Protein AF-A0A9P4NJD0-F1 (afdb_monomer)

Nearest PDB structures (foldseek):
  6dka-assembly4_F  TM=9.336E-01  e=5.761E-11  Saccharomyces cerevisiae YJM789
  6dk9-assembly4_F  TM=9.331E-01  e=2.384E-10  Saccharomyces cerevisiae YJM789
  6dkd-assembly2_C  TM=9.378E-01  e=3.704E-10  Saccharomyces cerevisiae YJM789

InterPro domains:
  IPR003607 HD/PDEase domain [cd00077] (61-166)
  IPR006674 HD domain [PF01966] (62-166)
  IPR017771 Cyanamide hydratase [TIGR03401] (9-179)

Sequence (189 aa):
MSTTNINPYGWSAVPVSLNQLIKNTSSSNSTPISAASISFPNTTLSIKTFDYVQPRLNPKTLAHSQRVYLYGHTILTQHFPEFVSTGFLETYYLTCLLHDIGTAAENLSTTKMSFDFYGAIVALKILKEFGAEEEQAQAVCEAIIRHQDLGETGSITSLGGIIQLATVFGEPPAFHQFVIAQLTVCQTT

Radius of gyration: 16.07 Å; Cα contacts (8 Å, |Δi|>4): 255; chains: 1; bounding box: 45×36×45 Å

Solvent-accessible surface area (backbone atoms only — not comparable to full-atom values): 10569 Å² total; per-residue (Å²): 131,85,77,75,80,71,60,46,47,25,83,43,82,35,47,39,17,61,69,67,59,47,64,89,55,52,31,90,73,59,74,96,75,62,73,90,76,61,82,76,70,80,46,75,57,46,46,54,49,47,66,60,40,61,85,49,40,56,73,67,58,51,52,44,23,53,47,23,36,56,48,31,52,50,47,33,65,68,69,38,54,90,66,69,41,76,51,23,53,40,41,48,46,54,31,31,64,34,42,62,47,15,71,16,70,76,43,56,75,71,55,91,65,60,41,34,56,50,9,16,54,50,43,31,51,51,32,50,75,62,65,46,54,70,68,45,23,48,37,34,21,56,24,23,52,42,42,82,65,82,43,81,72,65,69,32,35,43,48,27,44,42,50,33,53,16,46,58,68,62,45,67,66,90,79,41,63,75,66,51,65,54,61,62,65,79,96,71,133

Mean predicted aligned error: 6.17 Å

Secondary structure (DSSP, 8-state):
-------TT---EEES-HHHHSTT--GGG-----GGGPPPP-SHHHHHHHHHHTTTS-HHHHHHHHHHHHHHHHHHHHH-GGG--HHHHHHHHHHHHHTTGGGSHHHHTT-SS-HHHHHHHHHHHHHHHHT--HHHHHHHHHHHHTTT---SSSEEEHHHHHHHHHHHHHS-GGG-HHHHHHH------

Foldseek 3Di:
DPPPPQDLQQQDKDWLALCRRCVVPFLVQADDDDLVVDDADDDLLLVLLCVVLVVFDDPVLQVLLSQLLSQLVSCCVRPVVVNDDSSHSNLLSLLSSQLQSLVGPVNVVPDPDPSLLSSLVVQLVVSVVSPHDNVSSVSSSQLSNCLVVRDRDDIDGRSNSSSVLSSLVSDDCVPRVPSCVRNDDDPDD

Organism: NCBI:txid1048955

pLDDT: mean 88.25, std 17.94, range [31.3, 98.94]

Structure (mmCIF, N/CA/C/O backbone):
data_AF-A0A9P4NJD0-F1
#
_entry.id   AF-A0A9P4NJD0-F1
#
loop_
_atom_site.group_PDB
_atom_site.id
_atom_site.type_symbol
_atom_site.label_atom_id
_atom_site.label_alt_id
_atom_site.label_comp_id
_atom_site.label_asym_id
_atom_site.label_entity_id
_atom_site.label_seq_id
_atom_site.pdbx_PDB_ins_code
_atom_site.Cartn_x
_atom_site.Cartn_y
_atom_site.Cartn_z
_atom_site.occupancy
_atom_site.B_iso_or_equiv
_atom_site.auth_seq_id
_atom_site.auth_comp_id
_atom_site.auth_asym_id
_atom_site.auth_atom_id
_atom_site.pdbx_PDB_model_num
ATOM 1 N N . MET A 1 1 ? 4.812 17.093 -28.232 1.00 35.38 1 MET A N 1
ATOM 2 C CA . MET A 1 1 ? 5.073 16.021 -27.251 1.00 35.38 1 MET A CA 1
ATOM 3 C C . MET A 1 1 ? 3.770 15.787 -26.518 1.00 35.38 1 MET A C 1
ATOM 5 O O . MET A 1 1 ? 3.296 16.713 -25.877 1.00 35.38 1 MET A O 1
ATOM 9 N N . SER A 1 2 ? 3.122 14.642 -26.735 1.00 35.06 2 SER A N 1
ATOM 10 C CA . SER A 1 2 ? 1.862 14.329 -26.057 1.00 35.06 2 SER A CA 1
ATOM 11 C C . SER A 1 2 ? 2.187 14.076 -24.590 1.00 35.06 2 SER A C 1
ATOM 13 O O . SER A 1 2 ? 2.845 13.089 -24.278 1.00 35.06 2 SER A O 1
ATOM 15 N N . THR A 1 3 ? 1.812 14.997 -23.708 1.00 41.03 3 THR A N 1
ATOM 16 C CA . THR A 1 3 ? 1.870 14.796 -22.261 1.00 41.03 3 THR A CA 1
ATOM 17 C C . THR A 1 3 ? 0.812 13.759 -21.918 1.00 41.03 3 THR A C 1
ATOM 19 O O . THR A 1 3 ? -0.353 14.100 -21.714 1.00 41.03 3 THR A O 1
ATOM 22 N N . THR A 1 4 ? 1.178 12.480 -21.957 1.00 50.25 4 THR A N 1
ATOM 23 C CA . THR A 1 4 ? 0.334 11.406 -21.437 1.00 50.25 4 THR A CA 1
ATOM 24 C C . THR A 1 4 ? 0.069 11.752 -19.978 1.00 50.25 4 THR A C 1
ATOM 26 O O . THR A 1 4 ? 0.996 11.799 -19.175 1.00 50.25 4 THR A O 1
ATOM 29 N N . ASN A 1 5 ? -1.169 12.124 -19.671 1.00 56.09 5 ASN A N 1
ATOM 30 C CA . ASN A 1 5 ? -1.585 12.534 -18.340 1.00 56.09 5 ASN A CA 1
ATOM 31 C C . ASN A 1 5 ? -1.634 11.258 -17.491 1.00 56.09 5 ASN A C 1
ATOM 33 O O . ASN A 1 5 ? -2.629 10.535 -17.507 1.00 56.09 5 ASN A O 1
ATOM 37 N N . ILE A 1 6 ? -0.496 10.888 -16.899 1.00 68.94 6 ILE A N 1
ATOM 38 C CA . ILE A 1 6 ? -0.381 9.686 -16.074 1.00 68.94 6 ILE A CA 1
ATOM 39 C C . ILE A 1 6 ? -1.283 9.903 -14.868 1.00 68.94 6 ILE A C 1
ATOM 41 O O . ILE A 1 6 ? -1.139 10.896 -14.156 1.00 68.94 6 ILE A O 1
ATOM 45 N N . ASN A 1 7 ? -2.237 8.994 -14.675 1.00 85.88 7 ASN A N 1
ATOM 46 C CA . ASN A 1 7 ? -3.155 9.071 -13.554 1.00 85.88 7 ASN A CA 1
ATOM 47 C C . ASN A 1 7 ? -2.352 9.093 -12.238 1.00 85.88 7 ASN A C 1
ATOM 49 O O . ASN A 1 7 ? -1.569 8.166 -11.999 1.00 85.88 7 ASN A O 1
ATOM 53 N N . PRO A 1 8 ? -2.529 10.113 -11.380 1.00 93.81 8 PRO A N 1
ATOM 54 C CA . PRO A 1 8 ? -1.711 10.271 -10.186 1.00 93.81 8 PRO A CA 1
ATOM 55 C C . PRO A 1 8 ? -2.018 9.218 -9.116 1.00 93.81 8 PRO A C 1
ATOM 57 O O . PRO A 1 8 ? -1.253 9.098 -8.176 1.00 93.81 8 PRO A O 1
ATOM 60 N N . TYR A 1 9 ? -3.097 8.444 -9.233 1.00 97.56 9 TYR A N 1
ATOM 61 C CA . TYR A 1 9 ? -3.548 7.492 -8.214 1.00 97.56 9 TYR A CA 1
ATOM 62 C C . TYR A 1 9 ? -3.338 6.027 -8.611 1.00 97.56 9 TYR A C 1
ATOM 64 O O . TYR A 1 9 ? -3.694 5.120 -7.864 1.00 97.56 9 TYR A O 1
ATOM 72 N N . GLY A 1 10 ? -2.697 5.781 -9.759 1.00 96.75 10 GLY A N 1
ATOM 73 C CA . GLY A 1 10 ? -2.284 4.441 -10.171 1.00 96.75 10 GLY A CA 1
ATOM 74 C C . GLY A 1 10 ? -3.327 3.648 -10.952 1.00 96.75 10 GLY A C 1
ATOM 75 O O . GLY A 1 10 ? -3.207 2.428 -11.060 1.00 96.75 10 GLY A O 1
ATOM 76 N N . TRP A 1 11 ? -4.306 4.318 -11.566 1.00 97.19 11 TRP A N 1
ATOM 77 C CA . TRP A 1 11 ? -5.284 3.708 -12.483 1.00 97.19 11 TRP A CA 1
ATOM 78 C C . TRP A 1 11 ? -4.713 3.347 -13.868 1.00 97.19 11 TRP A C 1
ATOM 80 O O . TRP A 1 11 ? -5.380 3.473 -14.893 1.00 97.19 11 TRP A O 1
ATOM 90 N N . SER A 1 12 ? -3.469 2.875 -13.912 1.00 95.56 12 SER A N 1
ATOM 91 C CA . SER A 1 12 ? -2.855 2.312 -15.114 1.00 95.56 12 SER A CA 1
ATOM 92 C C . SER A 1 12 ? -2.955 0.793 -15.061 1.00 95.56 12 SER A C 1
ATOM 94 O O . SER A 1 12 ? -2.563 0.189 -14.068 1.00 95.56 12 SER A O 1
ATOM 96 N N . ALA A 1 13 ? -3.461 0.161 -16.118 1.00 97.12 13 ALA A N 1
ATOM 97 C CA . ALA A 1 13 ? -3.532 -1.295 -16.178 1.00 97.12 13 ALA A CA 1
ATOM 98 C C . ALA A 1 13 ? -2.132 -1.906 -16.357 1.00 97.12 13 ALA A C 1
ATOM 100 O O . ALA A 1 13 ? -1.406 -1.552 -17.288 1.00 97.12 13 ALA A O 1
ATOM 101 N N . VAL A 1 14 ? -1.781 -2.861 -15.498 1.00 96.88 14 VAL A N 1
ATOM 102 C CA . VAL A 1 14 ? -0.566 -3.682 -15.590 1.00 96.88 14 VAL A CA 1
ATOM 103 C C . VAL A 1 14 ? -0.928 -5.169 -15.495 1.00 96.88 14 VAL A C 1
ATOM 105 O O . VAL A 1 14 ? -2.028 -5.496 -15.036 1.00 96.88 14 VAL A O 1
ATOM 108 N N . PRO A 1 15 ? -0.063 -6.099 -15.938 1.00 97.50 15 PRO A N 1
ATOM 109 C CA . PRO A 1 15 ? -0.301 -7.526 -15.739 1.00 97.50 15 PRO A CA 1
ATOM 110 C C . PRO A 1 15 ? -0.419 -7.866 -14.249 1.00 97.50 15 PRO A C 1
ATOM 112 O O . PRO A 1 15 ? 0.394 -7.403 -13.454 1.00 97.50 15 PRO A O 1
ATOM 115 N N . VAL A 1 16 ? -1.395 -8.700 -13.881 1.00 96.00 16 VAL A N 1
ATOM 116 C CA . VAL A 1 16 ? -1.505 -9.214 -12.498 1.00 96.00 16 VAL A CA 1
ATOM 117 C C . VAL A 1 16 ? -0.403 -10.229 -12.166 1.00 96.00 16 VAL A C 1
ATOM 119 O O . VAL A 1 16 ? 0.033 -10.319 -11.025 1.00 96.00 16 VAL A O 1
ATOM 122 N N . SER A 1 17 ? 0.107 -10.955 -13.169 1.00 95.19 17 SER A N 1
ATOM 123 C CA . SER A 1 17 ? 1.242 -11.863 -12.983 1.00 95.19 17 SER A CA 1
ATOM 124 C C . SER A 1 17 ? 2.493 -11.068 -12.637 1.00 95.19 17 SER A C 1
ATOM 126 O O . SER A 1 17 ? 3.016 -10.333 -13.480 1.00 95.19 17 SER A O 1
ATOM 128 N N . LEU A 1 18 ? 3.010 -11.257 -11.419 1.00 91.88 18 LEU A N 1
ATOM 129 C CA . LEU A 1 18 ? 4.229 -10.587 -10.961 1.00 91.88 18 LEU A CA 1
ATOM 130 C C . LEU A 1 18 ? 5.409 -10.882 -11.889 1.00 91.88 18 LEU A C 1
ATOM 132 O O . LEU A 1 18 ? 6.150 -9.966 -12.228 1.00 91.88 18 LEU A O 1
ATOM 136 N N . ASN A 1 19 ? 5.523 -12.115 -12.396 1.00 91.12 19 ASN A N 1
ATOM 137 C CA . ASN A 1 19 ? 6.546 -12.493 -13.376 1.00 91.12 19 ASN A CA 1
ATOM 138 C C . ASN A 1 19 ? 6.447 -11.667 -14.667 1.00 91.12 19 ASN A C 1
ATOM 140 O O . ASN A 1 19 ? 7.463 -11.283 -15.239 1.00 91.12 19 ASN A O 1
ATOM 144 N N . GLN A 1 20 ? 5.230 -11.377 -15.138 1.00 94.06 20 GLN A N 1
ATOM 145 C CA . GLN A 1 20 ? 5.030 -10.535 -16.319 1.00 94.06 20 GLN A CA 1
ATOM 146 C C . GLN A 1 20 ? 5.236 -9.049 -16.019 1.00 94.06 20 GLN A C 1
ATOM 148 O O . GLN A 1 20 ? 5.738 -8.334 -16.888 1.00 94.06 20 GLN A O 1
ATOM 153 N N . LEU A 1 21 ? 4.862 -8.590 -14.821 1.00 93.56 21 LEU A N 1
ATOM 154 C CA . LEU A 1 21 ? 5.072 -7.216 -14.363 1.00 93.56 21 LEU A CA 1
ATOM 155 C C . LEU A 1 21 ? 6.569 -6.890 -14.291 1.00 93.56 21 LEU A C 1
ATOM 157 O O . LEU A 1 21 ? 7.003 -5.866 -14.814 1.00 93.56 21 LEU A O 1
ATOM 161 N N . ILE A 1 22 ? 7.366 -7.793 -13.712 1.00 91.06 22 ILE A N 1
ATOM 162 C CA . ILE A 1 22 ? 8.805 -7.593 -13.496 1.00 91.06 22 ILE A CA 1
ATOM 163 C C . ILE A 1 22 ? 9.677 -8.093 -14.656 1.00 91.06 22 ILE A C 1
ATOM 165 O O . ILE A 1 22 ? 10.897 -7.982 -14.582 1.00 91.06 22 ILE A O 1
ATOM 169 N N . LYS A 1 23 ? 9.091 -8.607 -15.748 1.00 90.62 23 LYS A N 1
ATOM 170 C CA . LYS A 1 23 ? 9.826 -9.271 -16.849 1.00 90.62 23 LYS A CA 1
ATOM 171 C C . LYS A 1 23 ? 10.950 -8.436 -17.477 1.00 90.62 23 LYS A C 1
ATOM 173 O O . LYS A 1 23 ? 11.877 -8.993 -18.051 1.00 90.62 23 LYS A O 1
ATOM 178 N N . ASN A 1 24 ? 10.826 -7.109 -17.416 1.00 86.25 24 ASN A N 1
ATOM 179 C CA . ASN A 1 24 ? 11.781 -6.152 -17.980 1.00 86.25 24 ASN A CA 1
ATOM 180 C C . ASN A 1 24 ? 12.678 -5.508 -16.905 1.00 86.25 24 ASN A C 1
ATOM 182 O O . ASN A 1 24 ? 13.426 -4.578 -17.200 1.00 86.25 24 ASN A O 1
ATOM 186 N N . THR A 1 25 ? 12.585 -5.973 -15.662 1.00 85.50 25 THR A N 1
ATOM 187 C CA . THR A 1 25 ? 13.408 -5.526 -14.534 1.00 85.50 25 THR A CA 1
ATOM 188 C C . THR A 1 25 ? 14.559 -6.510 -14.323 1.00 85.50 25 THR A C 1
ATOM 190 O O . THR A 1 25 ? 14.485 -7.663 -14.748 1.00 85.50 25 THR A O 1
ATOM 193 N N . SER A 1 26 ? 15.652 -6.063 -13.707 1.00 81.06 26 SER A N 1
ATOM 194 C CA . SER A 1 26 ? 16.794 -6.928 -13.402 1.00 81.06 26 SER A CA 1
ATOM 195 C C . SER A 1 26 ? 17.515 -6.414 -12.170 1.00 81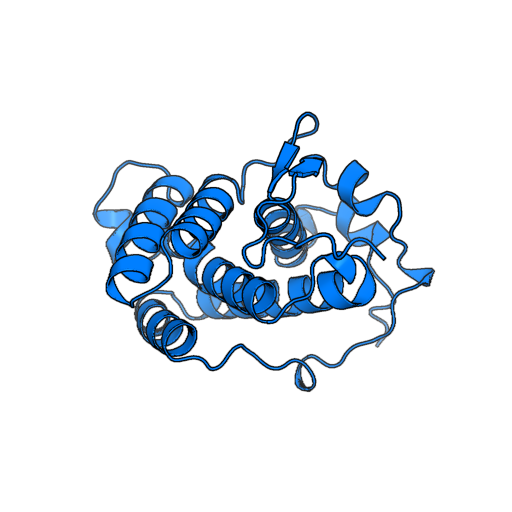.06 26 SER A C 1
ATOM 197 O O . SER A 1 26 ? 17.864 -5.243 -12.123 1.00 81.06 26 SER A O 1
ATOM 199 N N . SER A 1 27 ? 17.861 -7.284 -11.224 1.00 74.44 27 SER A N 1
ATOM 200 C CA . SER A 1 27 ? 18.720 -6.898 -10.097 1.00 74.44 27 SER A CA 1
ATOM 201 C C . SER A 1 27 ? 20.043 -6.255 -10.548 1.00 74.44 27 SER A C 1
ATOM 203 O O . SER A 1 27 ? 20.571 -5.369 -9.886 1.00 74.44 27 SER A O 1
ATOM 205 N N . SER A 1 28 ? 20.559 -6.601 -11.733 1.00 79.56 28 SER A N 1
ATOM 206 C CA . SER A 1 28 ? 21.785 -6.000 -12.278 1.00 79.56 28 SER A CA 1
ATOM 207 C C . SER A 1 28 ? 21.689 -4.493 -12.561 1.00 79.56 28 SER A C 1
ATOM 209 O O . SER A 1 28 ? 22.724 -3.863 -12.770 1.00 79.56 28 SER A O 1
ATOM 211 N N . ASN A 1 29 ? 20.479 -3.927 -12.643 1.00 79.00 29 ASN A N 1
ATOM 212 C CA . ASN A 1 29 ? 20.258 -2.491 -12.831 1.00 79.00 29 ASN A CA 1
ATOM 213 C C . ASN A 1 29 ? 19.781 -1.773 -11.554 1.00 79.00 29 ASN A C 1
ATOM 215 O O . ASN A 1 29 ? 19.510 -0.574 -11.603 1.00 79.00 29 ASN A O 1
ATOM 219 N N . SER A 1 30 ? 19.741 -2.473 -10.417 1.00 85.88 30 SER A N 1
ATOM 220 C CA . SER A 1 30 ? 19.435 -1.901 -9.105 1.00 85.88 30 SER A CA 1
ATOM 221 C C . SER A 1 30 ? 20.681 -1.295 -8.455 1.00 85.88 30 SER A C 1
ATOM 223 O O . SER A 1 30 ? 21.789 -1.827 -8.560 1.00 85.88 30 SER A O 1
ATOM 225 N N . THR A 1 31 ? 20.501 -0.201 -7.719 1.00 88.19 31 THR A N 1
ATOM 226 C CA . THR A 1 31 ? 21.555 0.405 -6.891 1.00 88.19 31 THR A CA 1
ATOM 227 C C . THR A 1 31 ? 21.189 0.312 -5.408 1.00 88.19 31 THR A C 1
ATOM 229 O O . THR A 1 31 ? 20.012 0.407 -5.062 1.00 88.19 31 THR A O 1
ATOM 232 N N . PRO A 1 32 ? 22.146 0.115 -4.485 1.00 88.25 32 PRO A N 1
ATOM 233 C CA . PRO A 1 32 ? 21.828 0.129 -3.060 1.00 88.25 32 PRO A CA 1
ATOM 234 C C . PRO A 1 32 ? 21.225 1.475 -2.628 1.00 88.25 32 PRO A C 1
ATOM 236 O O . PRO A 1 32 ? 21.807 2.529 -2.888 1.00 88.25 32 PRO A O 1
ATOM 239 N N . ILE A 1 33 ? 20.080 1.439 -1.939 1.00 87.38 33 ILE A N 1
ATOM 240 C CA . ILE A 1 33 ? 19.423 2.619 -1.358 1.00 87.38 33 ILE A CA 1
ATOM 241 C C . ILE A 1 33 ? 19.365 2.472 0.160 1.00 87.38 33 ILE A C 1
ATOM 243 O O . ILE A 1 33 ? 18.976 1.434 0.694 1.00 87.38 33 ILE A O 1
ATOM 247 N N . SER A 1 34 ? 19.734 3.539 0.869 1.00 90.38 34 SER A N 1
ATOM 248 C CA . SER A 1 34 ? 19.547 3.618 2.316 1.00 90.38 34 SER A CA 1
ATOM 249 C C . SER A 1 34 ? 18.091 3.935 2.641 1.00 90.38 34 SER A C 1
ATOM 251 O O . SER A 1 34 ? 17.556 4.935 2.160 1.00 90.38 34 SER A O 1
ATOM 253 N N . ALA A 1 35 ? 17.471 3.155 3.527 1.00 88.31 35 ALA A N 1
ATOM 254 C CA . ALA A 1 35 ? 16.113 3.426 4.001 1.00 88.31 35 ALA A CA 1
ATOM 255 C C . ALA A 1 35 ? 15.970 4.835 4.608 1.00 88.31 35 ALA A C 1
ATOM 257 O O . ALA A 1 35 ? 14.935 5.470 4.447 1.00 88.31 35 ALA A O 1
ATOM 258 N N . ALA A 1 36 ? 17.030 5.362 5.234 1.00 89.94 36 ALA A N 1
ATOM 259 C CA . ALA A 1 36 ? 17.036 6.707 5.813 1.00 89.94 36 ALA A CA 1
ATOM 260 C C . ALA A 1 36 ? 16.982 7.837 4.766 1.00 89.94 36 ALA A C 1
ATOM 262 O O . ALA A 1 36 ? 16.719 8.981 5.123 1.00 89.94 36 ALA A O 1
ATOM 263 N N . SER A 1 37 ? 17.246 7.535 3.490 1.00 90.94 37 SER A N 1
ATOM 264 C CA . SER A 1 37 ? 17.142 8.504 2.390 1.00 90.94 37 SER A CA 1
ATOM 265 C C . SER A 1 37 ? 15.738 8.594 1.782 1.00 90.94 37 SER A C 1
ATOM 267 O O . SER A 1 37 ? 15.483 9.481 0.970 1.00 90.94 37 SER A O 1
ATOM 269 N N . ILE A 1 38 ? 14.827 7.691 2.165 1.00 92.62 38 ILE A N 1
ATOM 270 C CA . ILE A 1 38 ? 13.454 7.657 1.662 1.00 92.62 38 ILE A CA 1
ATOM 271 C C . ILE A 1 38 ? 12.565 8.487 2.587 1.00 92.62 38 ILE A C 1
ATOM 273 O O . ILE A 1 38 ? 12.414 8.184 3.770 1.00 92.62 38 ILE A O 1
ATOM 277 N N . SER A 1 39 ? 11.939 9.518 2.027 1.00 93.44 39 SER A N 1
ATOM 278 C CA . SER A 1 39 ? 10.952 10.328 2.737 1.00 93.44 39 SER A CA 1
ATOM 279 C C . SER A 1 39 ? 9.567 9.689 2.663 1.00 93.44 39 SER A C 1
ATOM 281 O O . SER A 1 39 ? 9.129 9.213 1.613 1.00 93.44 39 SER A O 1
ATOM 283 N N . PHE A 1 40 ? 8.847 9.723 3.781 1.00 95.81 40 PHE A N 1
ATOM 284 C CA . PHE A 1 40 ? 7.426 9.393 3.814 1.00 95.81 40 PHE A CA 1
ATOM 285 C C . PHE A 1 40 ? 6.590 10.615 3.400 1.00 95.81 40 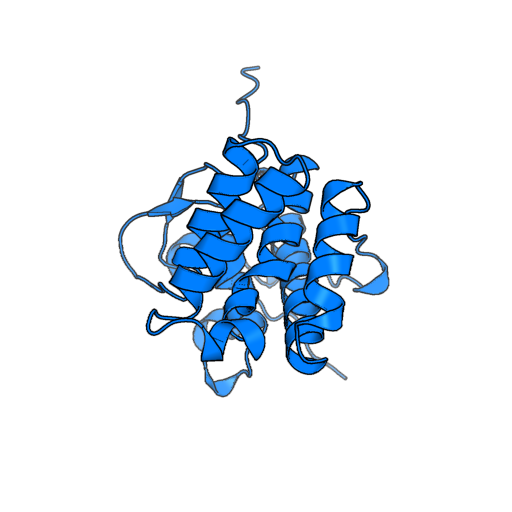PHE A C 1
ATOM 287 O O . PHE A 1 40 ? 6.965 11.742 3.740 1.00 95.81 40 PHE A O 1
ATOM 294 N N . PRO A 1 41 ? 5.451 10.428 2.710 1.00 97.38 41 PRO A N 1
ATOM 295 C CA . PRO A 1 41 ? 4.519 11.511 2.424 1.00 97.38 41 PRO A CA 1
ATOM 296 C C . PRO A 1 41 ? 4.049 12.178 3.719 1.00 97.38 41 PRO A C 1
ATOM 298 O O . PRO A 1 41 ? 3.671 11.501 4.678 1.00 97.38 41 PRO A O 1
ATOM 301 N N . ASN A 1 42 ? 4.044 13.509 3.743 1.00 97.25 42 ASN A N 1
ATOM 302 C CA . ASN A 1 42 ? 3.800 14.331 4.934 1.00 97.25 42 ASN A CA 1
ATOM 303 C C . ASN A 1 42 ? 2.638 15.323 4.752 1.00 97.25 42 ASN A C 1
ATOM 305 O O . ASN A 1 42 ? 2.649 16.425 5.302 1.00 97.25 42 ASN A O 1
ATOM 309 N N . THR A 1 43 ? 1.647 14.953 3.950 1.00 98.06 43 THR A N 1
ATOM 310 C CA . THR A 1 43 ? 0.458 15.768 3.720 1.00 98.06 43 THR A CA 1
ATOM 311 C C . THR A 1 43 ? -0.522 15.642 4.882 1.00 98.06 43 THR A C 1
ATOM 313 O O . THR A 1 43 ? -0.427 14.754 5.730 1.00 98.06 43 THR A O 1
ATOM 316 N N . THR A 1 44 ? -1.532 16.511 4.911 1.00 98.44 44 THR A N 1
ATOM 317 C CA . THR A 1 44 ? -2.616 16.399 5.894 1.00 98.44 44 THR A CA 1
ATOM 318 C C . THR A 1 44 ? -3.316 15.039 5.831 1.00 98.44 44 THR A C 1
ATOM 320 O O . THR A 1 44 ? -3.682 14.501 6.875 1.00 98.44 44 THR A O 1
ATOM 323 N N . LEU A 1 45 ? -3.489 14.471 4.634 1.00 98.56 45 LEU A N 1
ATOM 324 C CA . LEU A 1 45 ? -4.144 13.179 4.452 1.00 98.56 45 LEU A CA 1
ATOM 325 C C . LEU A 1 45 ? -3.278 12.027 4.980 1.00 98.56 45 LEU A C 1
ATOM 327 O O . LEU A 1 45 ? -3.781 11.173 5.717 1.00 98.56 45 LEU A O 1
ATOM 331 N N . SER A 1 46 ? -1.979 12.019 4.661 1.00 98.38 46 SER A N 1
ATOM 332 C CA . SER A 1 46 ? -1.069 10.964 5.116 1.00 98.38 46 SER A CA 1
ATOM 333 C C . SER A 1 46 ? -0.851 10.993 6.629 1.00 98.38 46 SER A C 1
ATOM 335 O O . SER A 1 46 ? -0.839 9.934 7.256 1.00 98.38 46 SER A O 1
ATOM 337 N N . ILE A 1 47 ? -0.764 12.185 7.230 1.00 98.69 47 ILE A N 1
ATOM 338 C CA . ILE A 1 47 ? -0.645 12.362 8.686 1.00 98.69 47 ILE A CA 1
ATOM 339 C C . ILE A 1 47 ? -1.895 11.834 9.394 1.00 98.69 47 ILE A C 1
ATOM 341 O O . ILE A 1 47 ? -1.779 10.963 10.252 1.00 98.69 47 ILE A O 1
ATOM 345 N N . LYS A 1 48 ? -3.096 12.271 8.984 1.00 98.75 48 LYS A N 1
ATOM 346 C CA . LYS A 1 48 ? -4.358 11.778 9.571 1.00 98.75 48 LYS A CA 1
ATOM 347 C C . LYS A 1 48 ? -4.493 10.261 9.462 1.00 98.75 48 LYS A C 1
ATOM 349 O O . LYS A 1 48 ? -4.969 9.613 10.390 1.00 98.75 48 LYS A O 1
ATOM 354 N N . THR A 1 49 ? -4.071 9.695 8.333 1.00 98.81 49 THR A N 1
ATOM 355 C CA . THR A 1 49 ? -4.114 8.247 8.110 1.00 98.81 49 THR A CA 1
ATOM 356 C C . THR A 1 49 ? -3.137 7.515 9.022 1.00 98.81 49 THR A C 1
ATOM 358 O O . THR A 1 49 ? -3.515 6.518 9.633 1.00 98.81 49 THR A O 1
ATOM 361 N N . PHE A 1 50 ? -1.912 8.021 9.177 1.00 98.62 50 PHE A N 1
ATOM 362 C CA . PHE A 1 50 ? -0.941 7.456 10.113 1.00 98.62 50 PHE A CA 1
ATOM 363 C C . PHE A 1 50 ? -1.454 7.503 11.561 1.00 98.62 50 PHE A C 1
ATOM 365 O O . PHE A 1 50 ? -1.462 6.475 12.239 1.00 98.62 50 PHE A O 1
ATOM 372 N N . ASP A 1 51 ? -1.965 8.656 11.998 1.00 98.62 51 ASP A N 1
ATOM 373 C CA . ASP A 1 51 ? -2.541 8.846 13.336 1.00 98.62 51 ASP A CA 1
ATOM 374 C C . ASP A 1 51 ? -3.753 7.931 13.578 1.00 98.62 51 ASP A C 1
ATOM 376 O O . ASP A 1 51 ? -4.002 7.486 14.700 1.00 98.62 51 ASP A O 1
ATOM 380 N N . TYR A 1 52 ? -4.503 7.606 12.520 1.00 98.62 52 TYR A N 1
ATOM 381 C CA . TYR A 1 52 ? -5.601 6.650 12.586 1.00 98.62 52 TYR A CA 1
ATOM 382 C C . TYR A 1 52 ? -5.107 5.212 12.784 1.00 98.62 52 TYR A C 1
ATOM 384 O O . TYR A 1 52 ? -5.635 4.506 13.647 1.00 98.62 52 TYR A O 1
ATOM 392 N N . VAL A 1 53 ? -4.109 4.757 12.022 1.00 98.12 53 VAL A N 1
ATOM 393 C CA . VAL A 1 53 ? -3.666 3.350 12.067 1.00 98.12 53 VAL A CA 1
ATOM 394 C C . VAL A 1 53 ? -2.747 3.042 13.249 1.00 98.12 53 VAL A C 1
ATOM 396 O O . VAL A 1 53 ? -2.804 1.933 13.782 1.00 98.12 53 VAL A O 1
ATOM 399 N N . GLN A 1 54 ? -1.935 4.006 13.696 1.00 98.00 54 GLN A N 1
ATOM 400 C CA . GLN A 1 54 ? -0.925 3.810 14.739 1.00 98.00 54 GLN A CA 1
ATOM 401 C C . GLN A 1 54 ? -1.473 3.210 16.051 1.00 98.00 54 GLN A C 1
ATOM 403 O O . GLN A 1 54 ? -0.858 2.270 16.553 1.00 98.00 54 GLN A O 1
ATOM 408 N N . PRO A 1 55 ? -2.603 3.676 16.621 1.00 97.88 55 PRO A N 1
ATOM 409 C CA . PRO A 1 55 ? -3.152 3.085 17.842 1.00 97.88 55 PRO A CA 1
ATOM 410 C C . PRO A 1 55 ? -3.939 1.782 17.607 1.00 97.88 55 PRO A C 1
ATOM 412 O O . PRO A 1 55 ? -4.316 1.127 18.577 1.00 97.88 55 PRO A O 1
ATOM 415 N N . ARG A 1 56 ? -4.232 1.419 16.350 1.00 97.50 56 ARG A N 1
ATOM 416 C CA . ARG A 1 56 ? -5.110 0.287 15.984 1.00 97.50 56 ARG A CA 1
ATOM 417 C C . ARG A 1 56 ? -4.341 -0.961 15.592 1.00 97.50 56 ARG A C 1
ATOM 419 O O . ARG A 1 56 ? -4.754 -2.076 15.914 1.00 97.50 56 ARG A O 1
ATOM 426 N N . LEU A 1 57 ? -3.241 -0.776 14.873 1.00 96.38 57 LEU A N 1
ATOM 427 C CA . LEU A 1 57 ? -2.376 -1.865 14.455 1.00 96.38 57 LEU A CA 1
ATOM 428 C C . LEU A 1 57 ? -1.408 -2.220 15.576 1.00 96.38 57 LEU A C 1
ATOM 430 O O . LEU A 1 57 ? -0.860 -1.358 16.261 1.00 96.38 57 LEU A O 1
ATOM 434 N N . ASN A 1 58 ? -1.152 -3.516 15.745 1.00 95.12 5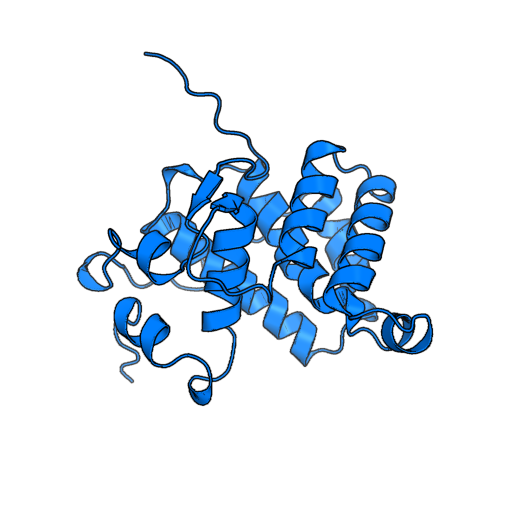8 ASN A N 1
ATOM 435 C CA . ASN A 1 58 ? -0.073 -3.932 16.627 1.00 95.12 58 ASN A CA 1
ATOM 436 C C . ASN A 1 58 ? 1.285 -3.449 16.054 1.00 95.12 58 ASN A C 1
ATOM 438 O O . ASN A 1 58 ? 1.418 -3.290 14.833 1.00 95.12 58 ASN A O 1
ATOM 442 N N . PRO A 1 59 ? 2.325 -3.277 16.893 1.00 94.69 59 PRO A N 1
ATOM 443 C CA . PRO A 1 59 ? 3.605 -2.730 16.441 1.00 94.69 59 PRO A CA 1
ATOM 444 C C . PRO A 1 59 ? 4.277 -3.509 15.302 1.00 94.69 59 PRO A C 1
ATOM 446 O O . PRO A 1 59 ? 4.977 -2.912 14.487 1.00 94.69 59 PRO A O 1
ATOM 449 N N . LYS A 1 60 ? 4.073 -4.833 15.216 1.00 94.06 60 LYS A N 1
ATOM 450 C CA . LYS A 1 60 ? 4.668 -5.657 14.153 1.00 94.06 60 LYS A CA 1
ATOM 451 C C . LYS A 1 60 ? 4.004 -5.396 12.804 1.00 94.06 60 LYS A C 1
ATOM 453 O O . LYS A 1 60 ? 4.723 -5.255 11.819 1.00 94.06 60 LYS A O 1
ATOM 458 N N . THR A 1 61 ? 2.675 -5.299 12.771 1.00 93.69 61 THR A N 1
ATOM 459 C CA . THR A 1 61 ? 1.912 -4.990 11.552 1.00 93.69 61 THR A CA 1
ATOM 460 C C . THR A 1 61 ? 2.198 -3.569 11.075 1.00 93.69 61 THR A C 1
ATOM 462 O O . THR A 1 61 ? 2.518 -3.377 9.910 1.00 93.69 61 THR A O 1
ATOM 465 N N . LEU A 1 62 ? 2.231 -2.579 11.976 1.00 95.31 62 LEU A N 1
ATOM 466 C CA . LEU A 1 62 ? 2.604 -1.212 11.591 1.00 95.31 62 LEU A CA 1
ATOM 467 C C . LEU A 1 62 ? 4.030 -1.146 11.013 1.00 95.31 62 LEU A C 1
ATOM 469 O O . LEU A 1 62 ? 4.264 -0.503 9.990 1.00 95.31 62 LEU A O 1
ATOM 473 N N . ALA A 1 63 ? 4.985 -1.850 11.630 1.00 93.88 63 ALA A N 1
ATOM 474 C CA . ALA A 1 63 ? 6.343 -1.939 11.103 1.00 93.88 63 ALA A CA 1
ATOM 475 C C . ALA A 1 63 ? 6.402 -2.685 9.757 1.00 93.88 63 ALA A C 1
ATOM 477 O O . ALA A 1 63 ? 7.247 -2.360 8.924 1.00 93.88 63 ALA A O 1
ATOM 478 N N . HIS A 1 64 ? 5.543 -3.687 9.533 1.00 94.25 64 HIS A N 1
ATOM 479 C CA . HIS A 1 64 ? 5.391 -4.346 8.232 1.00 94.25 64 HIS A CA 1
ATOM 480 C C . HIS A 1 64 ? 4.905 -3.349 7.174 1.00 94.25 64 HIS A C 1
ATOM 482 O O . HIS A 1 64 ? 5.613 -3.154 6.190 1.00 94.25 64 HIS A O 1
ATOM 488 N N . SER A 1 65 ? 3.817 -2.615 7.425 1.00 96.38 65 SER A N 1
ATOM 489 C CA . SER A 1 65 ? 3.322 -1.550 6.537 1.00 96.38 65 SER A CA 1
ATOM 490 C C . SER A 1 65 ? 4.406 -0.535 6.157 1.00 96.38 65 SER A C 1
ATOM 492 O O . SER A 1 65 ? 4.532 -0.154 4.993 1.00 96.38 65 SER A O 1
ATOM 494 N N . GLN A 1 66 ? 5.240 -0.121 7.118 1.00 94.94 66 GLN A N 1
ATOM 495 C CA . GLN A 1 66 ? 6.365 0.781 6.851 1.00 94.94 66 GLN A CA 1
ATOM 496 C C . GLN A 1 66 ? 7.436 0.138 5.957 1.00 94.94 66 GLN A C 1
ATOM 498 O O . GLN A 1 66 ? 7.934 0.794 5.044 1.00 94.94 66 GLN A O 1
ATOM 503 N N . ARG A 1 67 ? 7.780 -1.142 6.171 1.00 95.00 67 ARG A N 1
ATOM 504 C CA . ARG A 1 67 ? 8.717 -1.866 5.292 1.00 95.00 67 ARG A CA 1
ATOM 505 C C . ARG A 1 67 ? 8.161 -2.033 3.879 1.00 95.00 67 ARG A C 1
ATOM 507 O O . ARG A 1 67 ? 8.896 -1.790 2.929 1.00 95.00 67 ARG A O 1
ATOM 514 N N . VAL A 1 68 ? 6.877 -2.369 3.739 1.00 96.12 68 VAL A N 1
ATOM 515 C CA . VAL A 1 68 ? 6.192 -2.472 2.439 1.00 96.12 68 VAL A CA 1
ATOM 516 C C . VAL A 1 68 ? 6.262 -1.145 1.678 1.00 96.12 68 VAL A C 1
ATOM 518 O O . VAL A 1 68 ? 6.566 -1.138 0.482 1.00 96.12 68 VAL A O 1
ATOM 521 N N . TYR A 1 69 ? 6.093 -0.008 2.363 1.00 97.25 69 TYR A N 1
ATOM 522 C CA . TYR A 1 69 ? 6.304 1.297 1.735 1.00 97.25 69 TYR A CA 1
ATOM 523 C C . TYR A 1 69 ? 7.749 1.481 1.253 1.00 97.25 69 TYR A C 1
ATOM 525 O O . TYR A 1 69 ? 7.962 1.841 0.098 1.00 97.25 69 TYR A O 1
ATOM 533 N N . LEU A 1 70 ? 8.747 1.204 2.099 1.00 95.50 70 LEU A N 1
ATOM 534 C CA . LEU A 1 70 ? 10.162 1.373 1.741 1.00 95.50 70 LEU A CA 1
ATOM 535 C C . LEU A 1 70 ? 10.575 0.480 0.558 1.00 95.50 70 LEU A C 1
ATOM 537 O O . LEU A 1 70 ? 11.272 0.941 -0.352 1.00 95.50 70 LEU A O 1
ATOM 541 N N . TYR A 1 71 ? 10.122 -0.777 0.542 1.00 93.12 71 TYR A N 1
ATOM 542 C CA . TYR A 1 71 ? 10.374 -1.707 -0.559 1.00 93.12 71 TYR A CA 1
ATOM 543 C C . TYR A 1 71 ? 9.696 -1.246 -1.842 1.00 93.12 71 TYR A C 1
ATOM 545 O O . TYR A 1 71 ? 10.371 -1.092 -2.858 1.00 93.12 71 TYR A O 1
ATOM 553 N N . GLY A 1 72 ? 8.398 -0.941 -1.798 1.00 95.06 72 GLY A N 1
ATOM 554 C CA . GLY A 1 72 ? 7.683 -0.471 -2.983 1.00 95.06 72 GLY A CA 1
ATOM 555 C C . GLY A 1 72 ? 8.210 0.858 -3.512 1.00 95.06 72 GLY A C 1
ATOM 556 O O . GLY A 1 72 ? 8.380 0.991 -4.715 1.00 95.06 72 GLY A O 1
ATOM 557 N N . HIS A 1 73 ? 8.570 1.810 -2.646 1.00 95.25 73 HIS A N 1
ATOM 558 C CA . HIS A 1 73 ? 9.204 3.066 -3.060 1.00 95.25 73 HIS A CA 1
ATOM 559 C C . HIS A 1 73 ? 10.533 2.815 -3.790 1.00 95.25 73 HIS A C 1
ATOM 561 O O . HIS A 1 73 ? 10.812 3.424 -4.824 1.00 95.25 73 HIS A O 1
ATOM 567 N N . THR A 1 74 ? 11.353 1.893 -3.282 1.00 92.94 74 THR A N 1
ATOM 568 C CA . THR A 1 74 ? 12.617 1.505 -3.929 1.00 92.94 74 THR A CA 1
ATOM 569 C C . THR A 1 74 ? 12.357 0.858 -5.291 1.00 92.94 74 THR A C 1
ATOM 571 O O . THR A 1 74 ? 12.948 1.266 -6.287 1.00 92.94 74 THR A O 1
ATOM 574 N N . ILE A 1 75 ? 11.416 -0.086 -5.358 1.00 92.56 75 ILE A N 1
ATOM 575 C CA . ILE A 1 75 ? 11.030 -0.767 -6.600 1.00 92.56 75 ILE A CA 1
ATOM 576 C C . ILE A 1 75 ? 10.495 0.233 -7.632 1.00 92.56 75 ILE A C 1
ATOM 578 O O . ILE A 1 75 ? 10.920 0.215 -8.784 1.00 92.56 75 ILE A O 1
ATOM 582 N N . LEU A 1 76 ? 9.605 1.138 -7.222 1.00 94.12 76 LEU A N 1
ATOM 583 C CA . LEU A 1 76 ? 9.045 2.183 -8.076 1.00 94.12 76 LEU A CA 1
ATOM 584 C C . LEU A 1 76 ? 10.140 3.074 -8.655 1.00 94.12 76 LEU A C 1
ATOM 586 O O . LEU A 1 76 ? 10.211 3.261 -9.863 1.00 94.12 76 LEU A O 1
ATOM 590 N N . THR A 1 77 ? 11.019 3.604 -7.807 1.00 92.88 77 THR A N 1
ATOM 591 C CA . THR A 1 77 ? 12.032 4.570 -8.253 1.00 92.88 77 THR A CA 1
ATOM 592 C C . THR A 1 77 ? 13.123 3.946 -9.124 1.00 92.88 77 THR A C 1
ATOM 594 O O . THR A 1 77 ? 13.674 4.645 -9.972 1.00 92.88 77 THR A O 1
ATOM 597 N N . GLN A 1 78 ? 13.421 2.653 -8.964 1.00 91.81 78 GLN A N 1
ATOM 598 C CA . GLN A 1 78 ? 14.449 1.967 -9.757 1.00 91.81 78 GLN A CA 1
ATOM 599 C C . GLN A 1 78 ? 13.919 1.258 -11.003 1.00 91.81 78 GLN A C 1
ATOM 601 O O . GLN A 1 78 ? 14.626 1.189 -12.008 1.00 91.81 78 GLN A O 1
ATOM 606 N N . HIS A 1 79 ? 12.701 0.721 -10.950 1.00 93.25 79 HIS A N 1
ATOM 607 C CA . HIS A 1 79 ? 12.204 -0.204 -11.970 1.00 93.25 79 HIS A CA 1
ATOM 608 C C . HIS A 1 79 ? 10.900 0.231 -12.636 1.00 93.25 79 HIS A C 1
ATOM 610 O O . HIS A 1 79 ? 10.609 -0.264 -13.721 1.00 93.25 79 HIS A O 1
ATOM 616 N N . PHE A 1 80 ? 10.156 1.164 -12.034 1.00 93.94 80 PHE A N 1
ATOM 617 C CA . PHE A 1 80 ? 8.915 1.708 -12.599 1.00 93.94 80 PHE A CA 1
ATOM 618 C C . PHE A 1 80 ? 8.837 3.243 -12.468 1.00 93.94 80 PHE A C 1
ATOM 620 O O . PHE A 1 80 ? 7.839 3.775 -11.957 1.00 93.94 80 PHE A O 1
ATOM 627 N N . PRO A 1 81 ? 9.887 3.991 -12.873 1.00 94.12 81 PRO A N 1
ATOM 628 C CA . PRO A 1 81 ? 9.939 5.441 -12.692 1.00 94.12 81 PRO A CA 1
ATOM 629 C C . PRO A 1 81 ? 8.801 6.174 -13.417 1.00 94.12 81 PRO A C 1
ATOM 631 O O . PRO A 1 81 ? 8.443 7.282 -13.027 1.00 94.12 81 PRO A O 1
ATOM 634 N N . GLU A 1 82 ? 8.196 5.561 -14.435 1.00 93.56 82 GLU A N 1
ATOM 635 C CA . GLU A 1 82 ? 7.036 6.089 -15.151 1.00 93.56 82 GLU A CA 1
ATOM 636 C C . GLU A 1 82 ? 5.779 6.222 -14.280 1.00 93.56 82 GLU A C 1
ATOM 638 O O . GLU A 1 82 ? 4.915 7.037 -14.594 1.00 93.56 82 GLU A O 1
ATOM 643 N N . PHE A 1 83 ? 5.656 5.465 -13.186 1.00 94.12 83 PHE A N 1
ATOM 644 C CA . PHE A 1 83 ? 4.529 5.603 -12.255 1.00 94.12 83 PHE A CA 1
ATOM 645 C C . PHE A 1 83 ? 4.781 6.661 -11.178 1.00 94.12 83 PHE A C 1
ATOM 647 O O . PHE A 1 83 ? 3.844 7.094 -10.504 1.00 94.12 83 PHE A O 1
ATOM 654 N N . VAL A 1 84 ? 6.033 7.088 -10.995 1.00 93.94 84 VAL A N 1
ATOM 655 C CA . VAL A 1 84 ? 6.418 7.942 -9.873 1.00 93.94 84 VAL A CA 1
ATOM 656 C C . VAL A 1 84 ? 5.885 9.359 -10.068 1.00 93.94 84 VAL A C 1
ATOM 658 O O . VAL A 1 84 ? 6.322 10.120 -10.927 1.00 93.94 84 VAL A O 1
ATOM 661 N N . SER A 1 85 ? 4.958 9.736 -9.195 1.00 95.25 85 SER A N 1
ATOM 662 C CA . SER A 1 85 ? 4.478 11.103 -9.007 1.00 95.25 85 SER A CA 1
ATOM 663 C C . SER A 1 85 ? 4.175 11.331 -7.526 1.00 95.25 85 SER A C 1
ATOM 665 O O . SER A 1 85 ? 4.000 10.370 -6.775 1.00 95.25 85 SER A O 1
ATOM 667 N N . THR A 1 86 ? 4.079 12.590 -7.089 1.00 94.88 86 THR A N 1
ATOM 668 C CA . THR A 1 86 ? 3.715 12.910 -5.696 1.00 94.88 86 THR A CA 1
ATOM 669 C C . THR A 1 86 ? 2.382 12.273 -5.300 1.00 94.88 86 THR A C 1
ATOM 671 O O . THR A 1 86 ? 2.287 11.684 -4.226 1.00 94.88 86 THR A O 1
ATOM 674 N N . GLY A 1 87 ? 1.380 12.327 -6.188 1.00 96.94 87 GLY A N 1
ATOM 675 C CA . GLY A 1 87 ? 0.082 11.691 -5.959 1.00 96.94 87 GLY A CA 1
ATOM 676 C C . GLY A 1 87 ? 0.188 10.169 -5.858 1.00 96.94 87 GLY A C 1
ATOM 677 O O . GLY A 1 87 ? -0.438 9.570 -4.984 1.00 96.94 87 GLY A O 1
ATOM 678 N N . PHE A 1 88 ? 1.037 9.540 -6.680 1.00 97.75 88 PHE A N 1
ATOM 679 C CA . PHE A 1 88 ? 1.159 8.081 -6.679 1.00 97.75 88 PHE A CA 1
ATOM 680 C C . PHE A 1 88 ? 1.836 7.610 -5.398 1.00 97.75 88 PHE A C 1
ATOM 682 O O . PHE A 1 88 ? 1.354 6.687 -4.749 1.00 97.75 88 PHE A O 1
ATOM 689 N N . LEU A 1 89 ? 2.927 8.271 -5.000 1.00 97.88 89 LEU A N 1
ATOM 690 C CA . LEU A 1 89 ? 3.662 7.933 -3.782 1.00 97.88 89 LEU A CA 1
ATOM 691 C C . LEU A 1 89 ? 2.819 8.143 -2.522 1.00 97.88 89 LEU A C 1
ATOM 693 O O . LEU A 1 89 ? 2.870 7.313 -1.615 1.00 97.88 89 LEU A O 1
ATOM 697 N N . GLU A 1 90 ? 2.012 9.206 -2.471 1.00 98.50 90 GLU A N 1
ATOM 698 C CA . GLU A 1 90 ? 1.044 9.391 -1.390 1.00 98.50 90 GLU A CA 1
ATOM 699 C C . GLU A 1 90 ? 0.006 8.265 -1.373 1.00 98.50 90 GLU A C 1
ATOM 701 O O . GLU A 1 90 ? -0.170 7.615 -0.346 1.00 98.50 90 GLU A O 1
ATOM 706 N N . THR A 1 91 ? -0.628 7.973 -2.509 1.00 98.75 91 THR A N 1
ATOM 707 C CA . THR A 1 91 ? -1.654 6.918 -2.618 1.00 98.75 91 THR A CA 1
ATOM 708 C C . THR A 1 91 ? -1.096 5.546 -2.251 1.00 98.75 91 THR A C 1
ATOM 710 O O . THR A 1 91 ? -1.736 4.769 -1.538 1.00 98.75 91 THR A O 1
ATOM 713 N N . TYR A 1 92 ? 0.136 5.263 -2.669 1.00 98.75 92 TYR A N 1
ATOM 714 C CA . TYR A 1 92 ? 0.858 4.057 -2.298 1.00 98.75 92 TYR A CA 1
ATOM 715 C C . TYR A 1 92 ? 1.140 3.998 -0.796 1.00 98.75 92 TYR A C 1
ATOM 717 O O . TYR A 1 92 ? 0.900 2.965 -0.173 1.00 98.75 92 TYR A O 1
ATOM 725 N N . TYR A 1 93 ? 1.565 5.102 -0.180 1.00 98.75 93 TYR A N 1
ATOM 726 C CA . TYR A 1 93 ? 1.763 5.157 1.267 1.00 98.75 93 TYR A CA 1
ATOM 727 C C . TYR A 1 93 ? 0.465 4.933 2.050 1.00 98.75 93 TYR A C 1
ATOM 729 O O . TYR A 1 93 ? 0.456 4.142 2.992 1.00 98.75 93 TYR A O 1
ATOM 737 N N . LEU A 1 94 ? -0.640 5.559 1.632 1.00 98.88 94 LEU A N 1
ATOM 738 C CA . LEU A 1 94 ? -1.964 5.335 2.225 1.00 98.88 94 LEU A CA 1
ATOM 739 C C . LEU A 1 94 ? -2.366 3.858 2.126 1.00 98.88 94 LEU A C 1
ATOM 741 O O . LEU A 1 94 ? -2.793 3.270 3.117 1.00 98.88 94 LEU A O 1
ATOM 745 N N . THR A 1 95 ? -2.150 3.242 0.960 1.00 98.88 95 THR A N 1
ATOM 746 C CA . THR A 1 95 ? -2.382 1.806 0.744 1.00 98.88 95 THR A CA 1
ATOM 747 C C . THR A 1 95 ? -1.532 0.959 1.691 1.00 98.88 95 THR A C 1
ATOM 749 O O . THR A 1 95 ? -2.063 0.082 2.366 1.00 98.88 95 THR A O 1
ATOM 752 N N . CYS A 1 96 ? -0.235 1.253 1.828 1.00 98.69 96 CYS A N 1
ATOM 753 C CA . CYS A 1 96 ? 0.661 0.526 2.733 1.00 98.69 96 CYS A CA 1
ATOM 754 C C . CYS A 1 96 ? 0.201 0.605 4.195 1.00 98.69 96 CYS A C 1
ATOM 756 O O . CYS A 1 96 ? 0.197 -0.410 4.890 1.00 98.69 96 CYS A O 1
ATOM 758 N N . LEU A 1 97 ? -0.211 1.787 4.666 1.00 98.69 97 LEU A N 1
ATOM 759 C CA . LEU A 1 97 ? -0.714 1.969 6.031 1.00 98.69 97 LEU A CA 1
ATOM 760 C C . LEU A 1 97 ? -2.012 1.194 6.294 1.00 98.69 97 LEU A C 1
ATOM 762 O O . LEU A 1 97 ? -2.238 0.763 7.422 1.00 98.69 97 LEU A O 1
ATOM 766 N N . LEU A 1 98 ? -2.858 1.039 5.272 1.00 98.81 98 LEU A N 1
ATOM 767 C CA . LEU A 1 98 ? -4.227 0.549 5.424 1.00 98.81 98 LEU A CA 1
ATOM 768 C C . LEU A 1 98 ? -4.454 -0.890 4.946 1.00 98.81 98 LEU A C 1
ATOM 770 O O . LEU A 1 98 ? -5.482 -1.448 5.313 1.00 98.81 98 LEU A O 1
ATOM 774 N N . HIS A 1 99 ? -3.556 -1.511 4.172 1.00 98.62 99 HIS A N 1
ATOM 775 C CA . HIS A 1 99 ? -3.821 -2.840 3.590 1.00 98.62 99 HIS A CA 1
ATOM 776 C C . HIS A 1 99 ? -4.150 -3.913 4.636 1.00 98.62 99 HIS A C 1
ATOM 778 O O . HIS A 1 99 ? -5.086 -4.685 4.454 1.00 98.62 99 HIS A O 1
ATOM 784 N N . ASP A 1 100 ? -3.487 -3.847 5.788 1.00 98.12 100 ASP A N 1
ATOM 785 C CA . ASP A 1 100 ? -3.717 -4.739 6.922 1.00 98.12 100 ASP A CA 1
ATOM 786 C C . ASP A 1 100 ? -4.692 -4.177 7.972 1.00 98.12 100 ASP A C 1
ATOM 788 O O . ASP A 1 100 ? -4.830 -4.750 9.055 1.00 98.12 100 ASP A O 1
ATOM 792 N N . ILE A 1 101 ? -5.405 -3.072 7.714 1.00 98.38 101 ILE A N 1
ATOM 793 C CA . ILE A 1 101 ? -6.292 -2.464 8.726 1.00 98.38 101 ILE A CA 1
ATOM 794 C C . ILE A 1 101 ? -7.416 -3.406 9.168 1.00 98.38 101 ILE A C 1
ATOM 796 O O . ILE A 1 101 ? -7.870 -3.342 10.313 1.00 98.38 101 ILE A O 1
ATOM 800 N N . GLY A 1 102 ? -7.823 -4.336 8.298 1.00 97.56 102 GLY A N 1
ATOM 801 C CA . GLY A 1 102 ? -8.774 -5.396 8.630 1.00 97.56 102 GLY A CA 1
ATOM 802 C C . GLY A 1 102 ? -8.291 -6.339 9.741 1.00 97.56 102 GLY A C 1
ATOM 803 O O . GLY A 1 102 ? -9.116 -6.962 10.402 1.00 97.56 102 GLY A O 1
ATOM 804 N N . THR A 1 103 ? -6.978 -6.410 9.993 1.00 96.62 103 THR A N 1
ATOM 805 C CA . THR A 1 103 ? -6.370 -7.246 11.046 1.00 96.62 103 THR A CA 1
ATOM 806 C C . THR A 1 103 ? -6.403 -6.604 12.437 1.00 96.62 103 THR A C 1
ATOM 808 O O . THR A 1 103 ? -6.084 -7.264 13.430 1.00 96.62 103 THR A O 1
ATOM 811 N N . ALA A 1 104 ? -6.792 -5.327 12.548 1.00 96.56 104 ALA A N 1
ATOM 812 C CA . ALA A 1 104 ? -6.940 -4.665 13.840 1.00 96.56 104 ALA A CA 1
ATOM 813 C C . ALA A 1 104 ? -7.972 -5.402 14.712 1.00 96.56 104 ALA A C 1
ATOM 815 O O . ALA A 1 104 ? -9.009 -5.852 14.221 1.00 96.56 104 ALA A O 1
ATOM 816 N N . ALA A 1 105 ? -7.727 -5.494 16.023 1.00 94.25 105 ALA A N 1
ATOM 817 C CA . ALA A 1 105 ? -8.592 -6.250 16.939 1.00 94.25 105 ALA A CA 1
ATOM 818 C C . ALA A 1 105 ? -10.059 -5.762 16.929 1.00 94.25 105 ALA A C 1
ATOM 820 O O . ALA A 1 105 ? -10.993 -6.564 17.016 1.00 94.25 105 ALA A O 1
ATOM 821 N N . GLU A 1 106 ? -10.267 -4.451 16.767 1.00 93.25 106 GLU A N 1
ATOM 822 C CA . GLU A 1 106 ? -11.601 -3.854 16.618 1.00 93.25 106 GLU A CA 1
ATOM 823 C C . GLU A 1 106 ? -12.300 -4.259 15.308 1.00 93.25 106 GLU A C 1
ATOM 825 O O . GLU A 1 106 ? -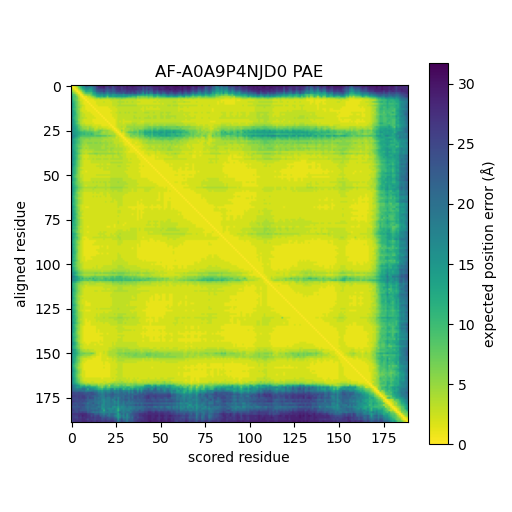13.521 -4.383 15.270 1.00 93.25 106 GLU A O 1
ATOM 830 N N . ASN A 1 107 ? -11.545 -4.533 14.244 1.00 93.38 107 ASN A N 1
ATOM 831 C CA . ASN A 1 107 ? -12.097 -4.906 12.943 1.00 93.38 107 ASN A CA 1
ATOM 832 C C . ASN A 1 107 ? -12.364 -6.413 12.852 1.00 93.38 107 ASN A C 1
ATOM 834 O O . ASN A 1 107 ? -13.431 -6.815 12.396 1.00 93.38 107 ASN A O 1
ATOM 838 N N . LEU A 1 108 ? -11.473 -7.252 13.392 1.00 89.12 108 LEU A N 1
ATOM 839 C CA . LEU A 1 108 ? -11.666 -8.709 13.432 1.00 89.12 108 LEU A CA 1
ATOM 840 C C . LEU A 1 108 ? -12.907 -9.134 14.230 1.00 89.12 108 LEU A C 1
ATOM 842 O O . LEU A 1 108 ? -13.521 -10.152 13.927 1.00 89.12 108 LEU A O 1
ATOM 846 N N . SER A 1 109 ? -13.279 -8.367 15.257 1.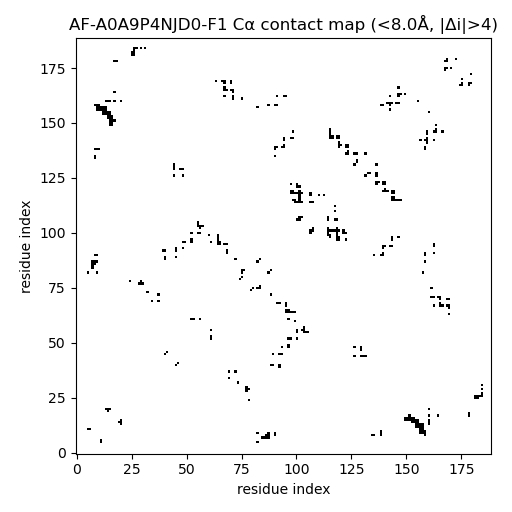00 88.06 109 SER A N 1
ATOM 847 C CA . SER A 1 109 ? -14.435 -8.676 16.108 1.00 88.06 109 SER A CA 1
ATOM 848 C C . SER A 1 109 ? -15.767 -8.133 15.577 1.00 88.06 109 SER A C 1
ATOM 850 O O . SER A 1 109 ? -16.821 -8.530 16.075 1.00 88.06 109 SER A O 1
ATOM 852 N N . THR A 1 110 ? -15.749 -7.251 14.571 1.00 91.31 110 THR A N 1
ATOM 853 C CA . THR A 1 110 ? -16.946 -6.535 14.088 1.00 91.31 110 THR A CA 1
ATOM 854 C C . THR A 1 110 ? -17.513 -7.070 12.777 1.00 91.31 110 THR A C 1
ATOM 856 O O . THR A 1 110 ? -18.620 -6.691 12.394 1.00 91.31 110 THR A O 1
ATOM 859 N N . THR A 1 111 ? -16.814 -7.985 12.103 1.00 95.25 111 THR A N 1
ATOM 860 C CA . THR A 1 111 ? -17.250 -8.546 10.821 1.00 95.25 111 THR A CA 1
ATOM 861 C C . THR A 1 111 ? -17.043 -10.058 10.738 1.00 95.25 111 THR A C 1
ATOM 863 O O . THR A 1 111 ? -16.288 -10.651 11.501 1.00 95.25 111 THR A O 1
ATOM 866 N N . LYS A 1 112 ? -17.720 -10.687 9.772 1.00 96.75 112 LYS A N 1
ATOM 867 C CA . LYS A 1 112 ? -17.453 -12.066 9.322 1.00 96.75 112 LYS A CA 1
ATOM 868 C C . LYS A 1 112 ? -16.826 -12.121 7.923 1.00 96.75 112 LYS A C 1
ATOM 870 O O . LYS A 1 112 ? -16.639 -13.207 7.385 1.00 96.75 112 LYS A O 1
ATOM 875 N N . MET A 1 113 ? -16.585 -10.966 7.304 1.00 97.94 113 MET A N 1
ATOM 876 C CA . MET A 1 113 ? -15.953 -10.865 5.988 1.00 97.94 113 MET A CA 1
ATOM 877 C C . MET A 1 113 ? -14.445 -11.118 6.099 1.00 97.94 113 MET A C 1
ATOM 879 O O . MET A 1 113 ? -13.868 -10.914 7.166 1.00 97.94 113 MET A O 1
ATOM 883 N N . SER A 1 114 ? -13.800 -11.512 4.996 1.00 98.00 114 SER A N 1
ATOM 884 C CA . SER A 1 114 ? -12.334 -11.555 4.932 1.00 98.00 114 SER A CA 1
ATOM 885 C C . SER A 1 114 ? -11.743 -10.179 5.238 1.00 98.00 114 SER A C 1
ATOM 887 O O . SER A 1 114 ? -12.337 -9.147 4.899 1.00 98.00 114 SER A O 1
ATOM 889 N N . PHE A 1 115 ? -10.579 -10.171 5.888 1.00 97.69 115 PHE A N 1
ATOM 890 C CA . PHE A 1 115 ? -9.979 -8.944 6.404 1.00 97.69 115 PHE A CA 1
ATOM 891 C C . PHE A 1 115 ? -9.607 -7.962 5.284 1.00 97.69 115 PHE A C 1
ATOM 893 O O . PHE A 1 115 ? -9.735 -6.761 5.499 1.00 97.69 115 PHE A O 1
ATOM 900 N N . ASP A 1 116 ? -9.247 -8.444 4.091 1.00 97.25 116 ASP A N 1
ATOM 901 C CA . ASP A 1 116 ? -8.911 -7.618 2.924 1.00 97.25 116 ASP A CA 1
ATOM 902 C C . ASP A 1 116 ? -10.130 -6.819 2.450 1.00 97.25 116 ASP A C 1
ATOM 904 O O . ASP A 1 116 ? -10.078 -5.600 2.288 1.00 97.25 116 ASP A O 1
ATOM 908 N N . PHE A 1 117 ? -11.279 -7.492 2.309 1.00 98.25 117 PHE A N 1
ATOM 909 C CA . PHE A 1 117 ? -12.521 -6.854 1.872 1.00 98.25 117 PHE A CA 1
ATOM 910 C C . PHE A 1 117 ? -13.035 -5.856 2.907 1.00 98.25 117 PHE A C 1
ATOM 912 O O . PHE A 1 117 ? -13.404 -4.732 2.567 1.00 98.25 117 PHE A O 1
ATOM 919 N N . TYR A 1 118 ? -13.074 -6.251 4.182 1.00 98.38 118 TYR A N 1
ATOM 920 C CA . TYR A 1 118 ? -13.556 -5.354 5.230 1.00 98.38 118 TYR A CA 1
ATOM 921 C C . TYR A 1 118 ? -12.581 -4.202 5.487 1.00 98.38 118 TYR A C 1
ATOM 923 O O . TYR A 1 118 ? -13.007 -3.060 5.645 1.00 98.38 118 TYR A O 1
ATOM 931 N N . GLY A 1 119 ? -11.278 -4.482 5.460 1.00 98.50 119 GLY A N 1
ATOM 932 C CA . GLY A 1 119 ? -10.221 -3.484 5.560 1.00 98.50 119 GLY A CA 1
ATOM 933 C C . GLY A 1 119 ? -10.313 -2.444 4.449 1.00 98.50 119 GLY A C 1
ATOM 934 O O . GLY A 1 119 ? -10.250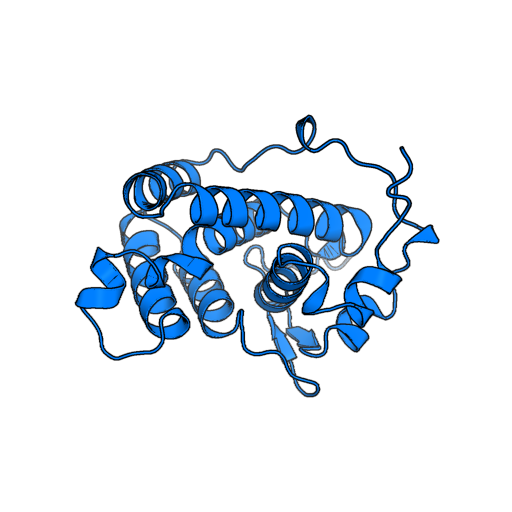 -1.252 4.735 1.00 98.50 119 GLY A O 1
ATOM 935 N N . ALA A 1 120 ? -10.578 -2.864 3.210 1.00 98.75 120 ALA A N 1
ATOM 936 C CA . ALA A 1 120 ? -10.803 -1.946 2.097 1.00 98.75 120 ALA A CA 1
ATOM 937 C C . ALA A 1 120 ? -12.040 -1.053 2.292 1.00 98.75 120 ALA A C 1
ATOM 939 O O . ALA A 1 120 ? -11.979 0.148 2.030 1.00 98.75 120 ALA A O 1
ATOM 940 N N . ILE A 1 121 ? -13.147 -1.598 2.815 1.00 98.62 121 ILE A N 1
ATOM 941 C CA . ILE A 1 121 ? -14.347 -0.808 3.147 1.00 98.62 121 ILE A CA 1
ATOM 942 C C . ILE A 1 121 ? -14.024 0.243 4.220 1.00 98.62 121 ILE A C 1
ATOM 944 O O . ILE A 1 121 ? -14.429 1.403 4.092 1.00 98.62 121 ILE A O 1
ATOM 948 N N . VAL A 1 122 ? -13.276 -0.142 5.260 1.00 98.56 122 VAL A N 1
ATOM 949 C CA . VAL A 1 122 ? -12.804 0.781 6.304 1.00 98.56 122 VAL A CA 1
ATOM 950 C C . VAL A 1 122 ? -11.912 1.864 5.696 1.00 98.56 122 VAL A C 1
ATOM 952 O O . VAL A 1 122 ? -12.148 3.045 5.944 1.00 98.56 122 VAL A O 1
ATOM 955 N N . ALA A 1 123 ? -10.942 1.483 4.863 1.00 98.75 123 ALA A N 1
ATOM 956 C CA . ALA A 1 123 ? -10.016 2.395 4.197 1.00 98.75 123 ALA A CA 1
ATOM 957 C C . ALA A 1 123 ? -10.7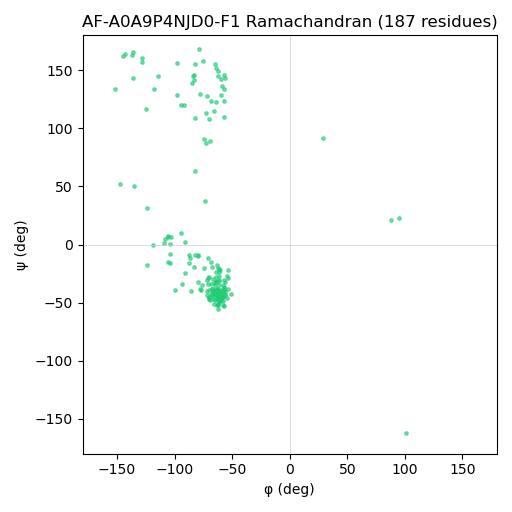44 3.415 3.306 1.00 98.75 123 ALA A C 1
ATOM 959 O O . ALA A 1 123 ? -10.512 4.618 3.430 1.00 98.75 123 ALA A O 1
ATOM 960 N N . LEU A 1 124 ? -11.678 2.963 2.463 1.00 98.88 124 LEU A N 1
ATOM 961 C CA . LEU A 1 124 ? -12.483 3.840 1.610 1.00 98.88 124 LEU A CA 1
ATOM 962 C C . LEU A 1 124 ? -13.255 4.870 2.443 1.00 98.88 124 LEU A C 1
ATOM 964 O O . LEU A 1 124 ? -13.269 6.056 2.114 1.00 98.88 124 LEU A O 1
ATOM 968 N N . LYS A 1 125 ? -13.883 4.424 3.537 1.00 98.69 125 LYS A N 1
ATOM 969 C CA . LYS A 1 125 ? -14.653 5.296 4.427 1.00 98.69 125 LYS A CA 1
ATOM 970 C C . LYS A 1 125 ? -13.768 6.367 5.069 1.00 98.69 125 LYS A C 1
ATOM 972 O O . LYS A 1 125 ? -14.070 7.552 4.947 1.00 98.69 125 LYS A O 1
ATOM 977 N N . ILE A 1 126 ? -12.691 5.964 5.744 1.00 98.56 126 ILE A N 1
ATOM 978 C CA . ILE A 1 126 ? -11.862 6.899 6.521 1.00 98.56 126 ILE A CA 1
ATOM 979 C C . ILE A 1 126 ? -11.105 7.875 5.623 1.00 98.56 126 ILE A C 1
ATOM 981 O O . ILE A 1 126 ? -10.967 9.040 5.982 1.00 98.56 126 ILE A O 1
ATOM 985 N N . LEU A 1 127 ? -10.676 7.454 4.429 1.00 98.81 127 LEU A N 1
ATOM 986 C CA . LEU A 1 127 ? -9.989 8.353 3.500 1.00 98.81 127 LEU A CA 1
ATOM 987 C C . LEU A 1 127 ? -10.929 9.450 2.998 1.00 98.81 127 LEU A C 1
ATOM 989 O O . LEU A 1 127 ? -10.542 10.618 2.963 1.00 98.81 127 LEU A O 1
ATOM 993 N N . LYS A 1 128 ? -12.189 9.105 2.708 1.00 98.62 128 LYS A N 1
ATOM 994 C CA . LYS A 1 128 ? -13.225 10.092 2.370 1.00 98.62 128 LYS A CA 1
ATOM 995 C C . LYS A 1 128 ? -13.497 11.049 3.532 1.00 98.62 128 LYS A C 1
ATOM 997 O O . LYS A 1 128 ? -13.581 12.254 3.316 1.00 98.62 128 LYS A O 1
ATOM 1002 N N . GLU A 1 129 ? -13.565 10.549 4.767 1.00 98.62 129 GLU A N 1
ATOM 1003 C CA . GLU A 1 129 ? -13.712 11.389 5.970 1.00 98.62 129 GLU A CA 1
ATOM 1004 C C . GLU A 1 129 ? -12.501 12.312 6.204 1.00 98.62 129 GLU A C 1
ATOM 1006 O O . GLU A 1 129 ? -12.649 13.431 6.700 1.00 98.62 129 GLU A O 1
ATOM 1011 N N . PHE A 1 130 ? -11.297 11.883 5.821 1.00 98.62 130 PHE A N 1
ATOM 1012 C CA . PHE A 1 130 ? -10.078 12.688 5.934 1.00 98.62 130 PHE A CA 1
ATOM 1013 C C . PHE A 1 130 ? -9.904 13.720 4.819 1.00 98.62 130 PHE A C 1
ATOM 1015 O O . PHE A 1 130 ? -9.053 14.606 4.969 1.00 98.62 130 PHE A O 1
ATOM 1022 N N . GLY A 1 131 ? -10.750 13.667 3.787 1.00 98.31 131 GLY A N 1
ATOM 1023 C CA . GLY A 1 131 ? -10.780 14.612 2.674 1.00 98.31 131 GLY A CA 1
ATOM 1024 C C . GLY A 1 131 ? -9.978 14.170 1.452 1.00 98.31 131 GLY A C 1
ATOM 1025 O O . GLY A 1 131 ? -9.561 15.030 0.683 1.00 98.31 131 GLY A O 1
ATOM 1026 N N . ALA A 1 132 ? -9.731 12.867 1.283 1.00 98.38 132 ALA A N 1
ATOM 1027 C CA . ALA A 1 132 ? -9.151 12.337 0.052 1.00 98.38 132 ALA A CA 1
ATOM 1028 C C . ALA A 1 132 ? -10.071 12.592 -1.149 1.00 98.38 132 ALA A C 1
ATOM 1030 O O . ALA A 1 132 ? -11.300 12.579 -1.019 1.00 98.38 132 ALA A O 1
ATOM 1031 N N . GLU A 1 133 ? -9.477 12.761 -2.330 1.00 98.19 133 GLU A N 1
ATOM 1032 C CA . GLU A 1 133 ? -10.242 12.731 -3.574 1.00 98.19 133 GLU A CA 1
ATOM 1033 C C . GLU A 1 133 ? -10.894 11.355 -3.757 1.00 98.19 133 GLU A C 1
ATOM 1035 O O . GLU A 1 133 ? -10.324 10.323 -3.393 1.00 98.19 133 GLU A O 1
ATOM 1040 N N . GLU A 1 134 ? -12.097 11.331 -4.336 1.00 98.12 134 GLU A N 1
ATOM 1041 C CA . GLU A 1 134 ? -12.868 10.094 -4.507 1.00 98.12 134 GLU A CA 1
ATOM 1042 C C . GLU A 1 134 ? -12.063 9.040 -5.280 1.00 98.12 134 GLU A C 1
ATOM 1044 O O . GLU A 1 134 ? -11.999 7.883 -4.870 1.00 98.12 134 GLU A O 1
ATOM 1049 N N . GLU A 1 135 ? -11.391 9.455 -6.355 1.00 97.88 135 GLU A N 1
ATOM 1050 C CA . GLU A 1 135 ? -10.586 8.573 -7.199 1.00 97.88 135 GLU A CA 1
ATOM 1051 C C . GLU A 1 135 ? -9.372 7.990 -6.453 1.00 97.88 135 GLU A C 1
ATOM 1053 O O . GLU A 1 135 ? -9.036 6.820 -6.647 1.00 97.88 135 GLU A O 1
ATOM 1058 N N . GLN A 1 136 ? -8.753 8.766 -5.557 1.00 98.62 136 GLN A N 1
ATOM 1059 C CA . GLN A 1 136 ? -7.645 8.312 -4.715 1.00 98.62 136 GLN A CA 1
ATOM 1060 C C . GLN A 1 136 ? -8.120 7.291 -3.677 1.00 98.62 136 GLN A C 1
ATOM 1062 O O . GLN A 1 136 ? -7.520 6.228 -3.523 1.00 98.62 136 GLN A O 1
ATOM 1067 N N . ALA A 1 137 ? -9.222 7.587 -2.981 1.00 98.81 137 ALA A N 1
ATOM 1068 C CA . ALA A 1 137 ? -9.788 6.686 -1.979 1.00 98.81 137 ALA A CA 1
ATOM 1069 C C . ALA A 1 137 ? -10.250 5.358 -2.608 1.00 98.81 137 ALA A C 1
ATOM 1071 O O . ALA A 1 137 ? -10.051 4.289 -2.026 1.00 98.81 137 ALA A O 1
ATOM 1072 N N . GLN A 1 138 ? -10.817 5.414 -3.816 1.00 98.81 138 GLN A N 1
ATOM 1073 C CA . GLN A 1 138 ? -11.186 4.229 -4.591 1.00 98.81 138 GLN A CA 1
ATOM 1074 C C . GLN A 1 138 ? -9.961 3.434 -5.055 1.00 98.81 138 GLN A C 1
ATOM 1076 O O . GLN A 1 138 ? -10.005 2.207 -4.999 1.00 98.81 138 GLN A O 1
ATOM 1081 N N . ALA A 1 139 ? -8.865 4.095 -5.447 1.00 98.81 139 ALA A N 1
ATOM 1082 C CA . ALA A 1 139 ? -7.628 3.410 -5.823 1.00 98.81 139 ALA A CA 1
ATOM 1083 C C . ALA A 1 139 ? -7.055 2.613 -4.645 1.00 98.81 139 ALA A C 1
ATOM 1085 O O . ALA A 1 139 ? -6.730 1.434 -4.797 1.00 98.81 139 ALA A O 1
ATOM 1086 N N . VAL A 1 140 ? -7.001 3.230 -3.457 1.00 98.94 140 VAL A N 1
ATOM 1087 C CA . VAL A 1 140 ? -6.587 2.547 -2.223 1.00 98.94 140 VAL A CA 1
ATOM 1088 C C . VAL A 1 140 ? -7.511 1.364 -1.928 1.00 98.94 140 VAL A C 1
ATOM 1090 O O . VAL A 1 140 ? -7.031 0.266 -1.673 1.00 98.94 140 VAL A O 1
ATOM 1093 N N . CYS A 1 141 ? -8.830 1.554 -2.007 1.00 98.88 141 CYS A N 1
ATOM 1094 C CA . CYS A 1 141 ? -9.807 0.486 -1.786 1.00 98.88 141 CYS A CA 1
ATOM 1095 C C . CYS A 1 141 ? -9.583 -0.712 -2.726 1.00 98.88 141 CYS A C 1
ATOM 1097 O O . CYS A 1 141 ? -9.423 -1.836 -2.254 1.00 98.88 141 CYS A O 1
ATOM 1099 N N . GLU A 1 142 ? -9.507 -0.470 -4.038 1.00 98.81 142 GLU A N 1
ATOM 1100 C CA . GLU A 1 142 ? -9.276 -1.502 -5.061 1.00 98.81 142 GLU A CA 1
ATOM 1101 C C . GLU A 1 142 ? -7.963 -2.258 -4.817 1.00 98.81 142 GLU A C 1
ATOM 1103 O O . GLU A 1 142 ? -7.928 -3.489 -4.858 1.00 98.81 142 GLU A O 1
ATOM 1108 N N . ALA A 1 143 ? -6.883 -1.531 -4.511 1.00 98.81 143 ALA A N 1
ATOM 1109 C CA . ALA A 1 143 ? -5.586 -2.135 -4.235 1.00 98.81 143 ALA A CA 1
ATOM 1110 C C . ALA A 1 143 ? -5.614 -3.015 -2.975 1.00 98.81 143 ALA A C 1
ATOM 1112 O O . ALA A 1 143 ? -5.047 -4.105 -2.993 1.00 98.81 143 ALA A O 1
ATOM 1113 N N . ILE A 1 144 ? -6.305 -2.590 -1.910 1.00 98.81 144 ILE A N 1
ATOM 1114 C CA . ILE A 1 144 ? -6.441 -3.376 -0.674 1.00 98.81 144 ILE A CA 1
ATOM 1115 C C . ILE A 1 144 ? -7.300 -4.620 -0.905 1.00 98.81 144 ILE A C 1
ATOM 1117 O O . ILE A 1 144 ? -6.914 -5.694 -0.460 1.00 98.81 144 ILE A O 1
ATOM 1121 N N . ILE A 1 145 ? -8.416 -4.528 -1.634 1.00 98.69 145 ILE A N 1
ATOM 1122 C CA . ILE A 1 145 ? -9.257 -5.700 -1.950 1.00 98.69 145 ILE A CA 1
ATOM 1123 C C . ILE A 1 145 ? -8.426 -6.818 -2.587 1.00 98.69 145 ILE A C 1
ATOM 1125 O O . ILE A 1 145 ? -8.652 -7.996 -2.314 1.00 98.69 145 ILE A O 1
ATOM 1129 N N . ARG A 1 146 ? -7.473 -6.442 -3.444 1.00 98.25 146 ARG A N 1
ATOM 1130 C CA . ARG A 1 146 ? -6.716 -7.372 -4.284 1.00 98.25 146 ARG A CA 1
ATOM 1131 C C . ARG A 1 146 ? -5.279 -7.601 -3.824 1.00 98.25 146 ARG A C 1
ATOM 1133 O O . ARG A 1 146 ? -4.539 -8.279 -4.529 1.00 98.25 146 ARG A O 1
ATOM 1140 N N . HIS A 1 147 ? -4.851 -7.100 -2.665 1.00 97.19 147 HIS A N 1
ATOM 1141 C CA . HIS A 1 147 ? -3.436 -7.200 -2.275 1.00 97.19 147 HIS A CA 1
ATOM 1142 C C . HIS A 1 147 ? -2.968 -8.642 -1.988 1.00 97.19 147 HIS A C 1
ATOM 1144 O O . HIS A 1 147 ? -1.774 -8.910 -2.082 1.00 97.19 147 HIS A O 1
ATOM 1150 N N . GLN A 1 148 ? -3.893 -9.577 -1.728 1.00 94.06 148 GLN A N 1
ATOM 1151 C CA . GLN A 1 148 ? -3.626 -11.024 -1.646 1.00 94.06 148 GLN A CA 1
ATOM 1152 C C . GLN A 1 148 ? -4.104 -11.821 -2.877 1.00 94.06 148 GLN A C 1
ATOM 1154 O O . GLN A 1 148 ? -3.936 -13.039 -2.934 1.00 94.06 148 GLN A O 1
ATOM 1159 N N . ASP A 1 149 ? -4.685 -11.157 -3.881 1.00 93.56 149 ASP A N 1
ATOM 1160 C CA . ASP A 1 149 ? -5.205 -11.773 -5.111 1.00 93.56 149 ASP A CA 1
ATOM 1161 C C . ASP A 1 149 ? -4.082 -12.006 -6.138 1.00 93.56 149 ASP A C 1
ATOM 1163 O O . ASP A 1 149 ? -4.032 -11.390 -7.208 1.00 93.56 149 ASP A O 1
ATOM 1167 N N . LEU A 1 150 ? -3.120 -12.860 -5.774 1.00 91.50 150 LEU A N 1
ATOM 1168 C CA . LEU A 1 150 ? -2.026 -13.257 -6.661 1.00 91.50 150 LEU A CA 1
ATOM 1169 C C . LEU A 1 150 ? -2.578 -14.118 -7.806 1.00 91.50 150 LEU A C 1
ATOM 1171 O O . LEU A 1 150 ? -3.184 -15.164 -7.576 1.00 91.50 150 LEU A O 1
ATOM 1175 N N . GLY A 1 151 ? -2.341 -13.699 -9.049 1.00 89.50 151 GLY A N 1
ATOM 1176 C CA . GLY A 1 151 ? -2.879 -14.370 -10.232 1.00 89.50 151 GLY A CA 1
ATOM 1177 C C . GLY A 1 151 ? -1.916 -14.375 -11.414 1.00 89.50 151 GLY A C 1
ATOM 1178 O O . GLY A 1 151 ? -0.966 -13.604 -11.462 1.00 89.50 151 GLY A O 1
ATOM 1179 N N . GLU A 1 152 ? -2.181 -15.233 -12.403 1.00 91.06 152 GLU A N 1
ATOM 1180 C CA . GLU A 1 152 ? -1.310 -15.403 -13.582 1.00 91.06 152 GLU A CA 1
ATOM 1181 C C . GLU A 1 152 ? -1.846 -14.745 -14.864 1.00 91.06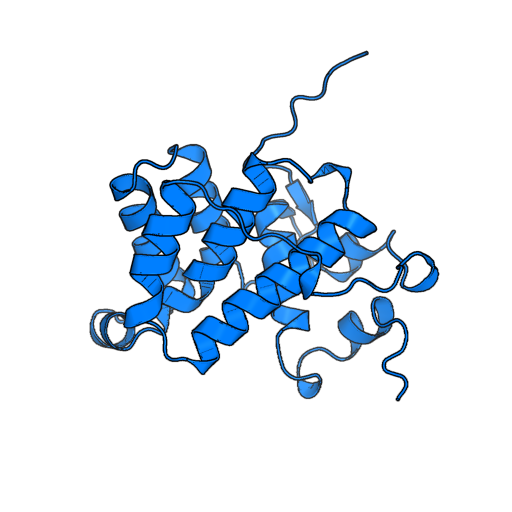 152 GLU A C 1
ATOM 1183 O O . GLU A 1 152 ? -1.109 -14.554 -15.833 1.00 91.06 152 GLU A O 1
ATOM 1188 N N . THR A 1 153 ? -3.132 -14.384 -14.900 1.00 95.69 153 THR A N 1
ATOM 1189 C CA . THR A 1 153 ? -3.798 -13.864 -16.104 1.00 95.69 153 THR A CA 1
ATOM 1190 C C . THR A 1 153 ? -4.678 -12.664 -15.795 1.00 95.69 153 THR A C 1
ATOM 1192 O O . THR A 1 153 ? -5.379 -12.658 -14.788 1.00 95.69 153 THR A O 1
ATOM 1195 N N . GLY A 1 154 ? -4.721 -11.700 -16.715 1.00 96.94 154 GLY A N 1
ATOM 1196 C CA . GLY A 1 154 ? -5.536 -10.494 -16.593 1.00 96.94 154 GLY A CA 1
ATOM 1197 C C . GLY A 1 154 ? -4.723 -9.281 -16.155 1.00 96.94 154 GLY A C 1
ATOM 1198 O O . GLY A 1 154 ? -3.494 -9.257 -16.268 1.00 96.94 154 GLY A O 1
ATOM 1199 N N . SER A 1 155 ? -5.427 -8.259 -15.678 1.00 97.88 155 SER A N 1
ATOM 1200 C CA . SER A 1 155 ? -4.828 -6.986 -15.293 1.00 97.88 155 SER A CA 1
ATOM 1201 C C . SER A 1 155 ? -5.231 -6.561 -13.887 1.00 97.88 155 SER A C 1
ATOM 1203 O O . SER A 1 155 ? -6.260 -6.972 -13.341 1.00 97.88 155 SER A O 1
ATOM 1205 N N . ILE A 1 156 ? -4.392 -5.712 -13.316 1.00 98.38 156 ILE A N 1
ATOM 1206 C CA . ILE A 1 156 ? -4.597 -5.011 -12.053 1.00 98.38 156 ILE A CA 1
ATOM 1207 C C . ILE A 1 156 ? -4.167 -3.549 -12.243 1.00 98.38 156 ILE A C 1
ATOM 1209 O O . ILE A 1 156 ? -3.535 -3.209 -13.247 1.00 98.38 156 ILE A O 1
ATOM 1213 N N . THR A 1 157 ? -4.538 -2.667 -11.319 1.00 98.31 157 THR A N 1
ATOM 1214 C CA . THR A 1 157 ? -4.005 -1.299 -11.273 1.00 98.31 157 THR A CA 1
ATOM 1215 C C . THR A 1 157 ? -2.501 -1.330 -10.999 1.00 98.31 157 THR A C 1
ATOM 1217 O O . THR A 1 157 ? -2.010 -2.245 -10.338 1.00 98.31 157 THR A O 1
ATOM 1220 N N . SER A 1 158 ? -1.744 -0.336 -11.465 1.00 97.81 158 SER A N 1
ATOM 1221 C CA . SER A 1 158 ? -0.311 -0.253 -11.159 1.00 97.81 158 SER A CA 1
ATOM 1222 C C . SER A 1 158 ? -0.082 -0.121 -9.654 1.00 97.81 158 SER A C 1
ATOM 1224 O O . SER A 1 158 ? 0.834 -0.741 -9.125 1.00 97.81 158 SER A O 1
ATOM 1226 N N . LEU A 1 159 ? -0.970 0.580 -8.942 1.00 98.56 159 LEU A N 1
ATOM 1227 C CA . LEU A 1 159 ? -0.990 0.604 -7.478 1.00 98.56 159 LEU A CA 1
ATOM 1228 C C . LEU A 1 159 ? -1.141 -0.808 -6.878 1.00 98.56 159 LEU A C 1
ATOM 1230 O O . LEU A 1 159 ? -0.358 -1.192 -6.010 1.00 98.56 159 LEU A O 1
ATOM 1234 N N . GLY A 1 160 ? -2.108 -1.587 -7.376 1.00 98.19 160 GLY A N 1
ATOM 1235 C CA . GLY A 1 160 ? -2.380 -2.965 -6.961 1.00 98.19 160 GLY A CA 1
ATOM 1236 C C . GLY A 1 160 ? -1.220 -3.927 -7.249 1.00 98.19 160 GLY A C 1
ATOM 1237 O O . GLY A 1 160 ? -0.826 -4.711 -6.390 1.00 98.19 160 GLY A O 1
ATOM 1238 N N . GLY A 1 161 ? -0.612 -3.829 -8.433 1.00 97.31 161 GLY A N 1
ATOM 1239 C CA . GLY A 1 161 ? 0.552 -4.644 -8.791 1.00 97.31 161 GLY A CA 1
ATOM 1240 C C . GLY A 1 161 ? 1.767 -4.350 -7.905 1.00 97.31 161 GLY A C 1
ATOM 1241 O O . GLY A 1 161 ? 2.461 -5.268 -7.471 1.00 97.31 161 GLY A O 1
ATOM 1242 N N . ILE A 1 162 ? 2.003 -3.075 -7.580 1.00 97.25 162 ILE A N 1
ATOM 1243 C CA . ILE A 1 162 ? 3.128 -2.674 -6.728 1.00 97.25 162 ILE A CA 1
ATOM 1244 C C . ILE A 1 162 ? 2.904 -3.085 -5.268 1.00 97.25 162 ILE A C 1
ATOM 1246 O O . ILE A 1 162 ? 3.851 -3.565 -4.643 1.00 97.25 162 ILE A O 1
ATOM 1250 N N . ILE A 1 163 ? 1.684 -2.968 -4.722 1.00 97.94 163 ILE A N 1
ATOM 1251 C CA . ILE A 1 163 ? 1.412 -3.435 -3.350 1.00 97.94 163 ILE A CA 1
ATOM 1252 C C . ILE A 1 163 ? 1.550 -4.959 -3.234 1.00 97.94 163 ILE A C 1
ATOM 1254 O O . ILE A 1 163 ? 2.155 -5.429 -2.272 1.00 97.94 163 ILE A O 1
ATOM 1258 N N . GLN A 1 164 ? 1.093 -5.736 -4.225 1.00 96.06 164 GLN A N 1
ATOM 1259 C CA . GLN A 1 164 ? 1.315 -7.190 -4.256 1.00 96.06 164 GLN A CA 1
ATOM 1260 C C . GLN A 1 164 ? 2.808 -7.527 -4.279 1.00 96.06 164 GLN A C 1
ATOM 1262 O O . GLN A 1 164 ? 3.284 -8.351 -3.503 1.00 96.06 164 GLN A O 1
ATOM 1267 N N . LEU A 1 165 ? 3.576 -6.851 -5.137 1.00 92.81 165 LEU A N 1
ATOM 1268 C CA . LEU A 1 165 ? 5.012 -7.080 -5.230 1.00 92.81 165 LEU A CA 1
ATOM 1269 C C . LEU A 1 165 ? 5.712 -6.765 -3.899 1.00 92.81 165 LEU A C 1
ATOM 1271 O O . LEU A 1 165 ? 6.481 -7.579 -3.393 1.00 92.81 165 LEU A O 1
ATOM 1275 N N . ALA A 1 166 ? 5.427 -5.610 -3.300 1.00 92.75 166 ALA A N 1
ATOM 1276 C CA . ALA A 1 166 ? 6.086 -5.172 -2.074 1.00 92.75 166 ALA A CA 1
ATOM 1277 C C . ALA A 1 166 ? 5.682 -5.978 -0.828 1.00 92.75 166 ALA A C 1
ATOM 1279 O O . ALA A 1 166 ? 6.529 -6.200 0.038 1.00 92.75 166 ALA A O 1
ATOM 1280 N N . THR A 1 167 ? 4.432 -6.441 -0.733 1.00 87.12 167 THR A N 1
ATOM 1281 C CA . THR A 1 167 ? 3.986 -7.345 0.347 1.00 87.12 167 THR A CA 1
ATOM 1282 C C . THR A 1 167 ? 4.671 -8.704 0.237 1.00 87.12 167 THR A C 1
ATOM 1284 O O . THR A 1 167 ? 5.208 -9.191 1.228 1.00 87.12 167 THR A O 1
ATOM 1287 N N . VAL A 1 168 ? 4.806 -9.249 -0.977 1.00 83.50 168 VAL A N 1
ATOM 1288 C CA . VAL A 1 168 ? 5.587 -10.468 -1.247 1.00 83.50 168 VAL A CA 1
ATOM 1289 C C . VAL A 1 168 ? 7.049 -10.345 -0.783 1.00 83.50 168 VAL A C 1
ATOM 1291 O O . VAL A 1 168 ? 7.575 -11.292 -0.199 1.00 83.50 168 VAL A O 1
ATOM 1294 N N . PHE A 1 169 ? 7.696 -9.187 -0.978 1.00 72.69 169 PHE A N 1
ATOM 1295 C CA . PHE A 1 169 ? 9.033 -8.900 -0.418 1.00 72.69 169 PHE A CA 1
ATOM 1296 C C . PHE A 1 169 ? 9.035 -8.680 1.100 1.00 72.69 169 PHE A C 1
ATOM 1298 O O . PHE A 1 169 ? 10.044 -8.932 1.760 1.00 72.69 169 PHE A O 1
ATOM 1305 N N . GLY A 1 170 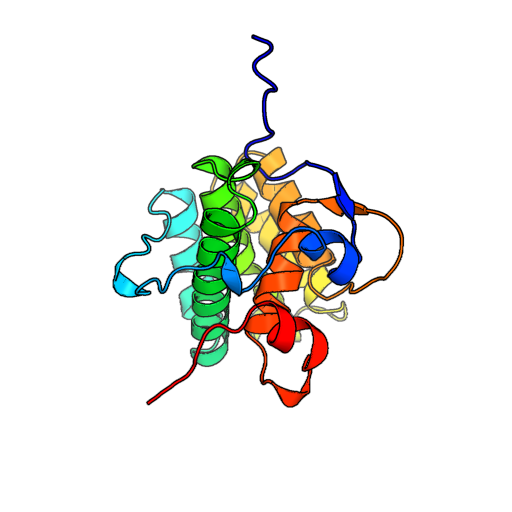? 7.938 -8.154 1.644 1.00 59.97 170 GLY A N 1
ATOM 1306 C CA . GLY A 1 170 ? 7.758 -7.853 3.063 1.00 59.97 170 GLY A CA 1
ATOM 1307 C C . GLY A 1 170 ? 7.539 -9.076 3.951 1.00 59.97 170 GLY A C 1
ATOM 1308 O O . GLY A 1 170 ? 7.770 -8.984 5.165 1.00 59.97 170 GLY A O 1
ATOM 1309 N N . GLU A 1 171 ? 7.123 -10.191 3.352 1.00 64.38 171 GLU A N 1
ATOM 1310 C CA . GLU A 1 171 ? 6.912 -11.482 4.002 1.00 64.38 171 GLU A CA 1
ATOM 1311 C C . GLU A 1 171 ? 8.214 -12.297 4.158 1.00 64.38 171 GLU A C 1
ATOM 1313 O O . GLU A 1 171 ? 9.176 -12.115 3.406 1.00 64.38 171 GLU A O 1
ATOM 1318 N N . PRO A 1 172 ? 8.290 -13.227 5.131 1.00 51.56 172 PRO A N 1
ATOM 1319 C CA . PRO A 1 172 ? 9.449 -14.094 5.303 1.00 51.56 172 PRO A CA 1
ATOM 1320 C C . PRO A 1 172 ? 9.783 -14.891 4.021 1.00 51.56 172 PRO A C 1
ATOM 1322 O O . PRO A 1 172 ? 8.872 -15.409 3.369 1.00 51.56 172 PRO A O 1
ATOM 1325 N N . PRO A 1 173 ? 11.078 -15.110 3.701 1.00 46.53 173 PRO A N 1
ATOM 1326 C CA . PRO A 1 173 ? 11.531 -15.733 2.448 1.00 46.53 173 PRO A CA 1
ATOM 1327 C C . PRO A 1 173 ? 10.919 -17.100 2.110 1.00 46.53 173 PRO A C 1
ATOM 1329 O O . PRO A 1 173 ? 10.909 -17.496 0.947 1.00 46.53 173 PRO A O 1
ATOM 1332 N N . ALA A 1 174 ? 10.403 -17.819 3.113 1.00 42.75 174 ALA A N 1
ATOM 1333 C CA . ALA A 1 174 ? 9.780 -19.129 2.943 1.00 42.75 174 ALA A CA 1
ATOM 1334 C C . ALA A 1 174 ? 8.520 -19.106 2.056 1.00 42.75 174 ALA A C 1
ATOM 1336 O O . ALA A 1 174 ? 8.150 -20.152 1.529 1.00 42.75 174 ALA A O 1
ATOM 1337 N N . PHE A 1 175 ? 7.876 -17.948 1.872 1.00 41.78 175 PHE A N 1
ATOM 1338 C CA . PHE A 1 175 ? 6.639 -17.848 1.094 1.00 41.78 175 PHE A CA 1
ATOM 1339 C C . PHE A 1 175 ? 6.854 -17.539 -0.401 1.00 41.78 175 PHE A C 1
ATOM 1341 O O . PHE A 1 175 ? 6.016 -17.928 -1.209 1.00 41.78 175 PHE A O 1
ATOM 1348 N N . HIS A 1 176 ? 7.970 -16.912 -0.811 1.00 48.75 176 HIS A N 1
ATOM 1349 C CA . HIS A 1 176 ? 8.108 -16.383 -2.184 1.00 48.75 176 HIS A CA 1
ATOM 1350 C C . HIS A 1 176 ? 9.540 -16.414 -2.751 1.00 48.75 176 HIS A C 1
ATOM 1352 O O . HIS A 1 176 ? 10.059 -15.428 -3.281 1.00 48.75 176 HIS A O 1
ATOM 1358 N N . GLN A 1 177 ? 10.191 -17.577 -2.689 1.00 43.75 177 GLN A N 1
ATOM 1359 C CA . GLN A 1 177 ? 11.595 -17.741 -3.087 1.00 43.75 177 GLN A CA 1
ATOM 1360 C C . GLN A 1 177 ? 11.890 -17.416 -4.571 1.00 43.75 177 GLN A C 1
ATOM 1362 O O . GLN A 1 177 ? 13.013 -17.037 -4.900 1.00 43.75 177 GLN A O 1
ATOM 1367 N N . PHE A 1 178 ? 10.894 -17.497 -5.463 1.00 42.12 178 PHE A N 1
ATOM 1368 C CA . PHE A 1 178 ? 11.061 -17.205 -6.896 1.00 42.12 178 PHE A CA 1
ATOM 1369 C C . PHE A 1 178 ? 11.102 -15.704 -7.229 1.00 42.12 178 PHE A C 1
ATOM 1371 O O . PHE A 1 178 ? 11.906 -15.295 -8.064 1.00 42.12 178 PHE A O 1
ATOM 1378 N N . VAL A 1 179 ? 10.287 -14.879 -6.561 1.00 44.62 179 VAL A N 1
ATOM 1379 C CA . VAL A 1 179 ? 10.226 -13.422 -6.804 1.00 44.62 179 VAL A CA 1
ATOM 1380 C C . VAL A 1 179 ? 11.418 -12.721 -6.150 1.00 44.62 179 VAL A C 1
ATOM 1382 O O . VAL A 1 179 ? 12.046 -11.852 -6.754 1.00 44.62 179 VAL A O 1
ATOM 1385 N N . ILE A 1 180 ? 11.805 -13.174 -4.952 1.00 49.66 180 ILE A N 1
ATOM 1386 C CA . ILE A 1 180 ? 12.951 -12.630 -4.215 1.00 49.66 180 ILE A CA 1
ATOM 1387 C C . ILE A 1 180 ? 14.260 -12.828 -5.001 1.00 49.66 180 ILE A C 1
ATOM 1389 O O . ILE A 1 180 ? 15.089 -11.918 -5.062 1.00 49.66 180 ILE A O 1
ATOM 1393 N N . ALA A 1 181 ? 14.436 -13.968 -5.675 1.00 47.38 181 ALA A N 1
ATOM 1394 C CA . ALA A 1 181 ? 15.658 -14.276 -6.421 1.00 47.38 181 ALA A CA 1
ATOM 1395 C C . ALA A 1 181 ? 15.931 -13.336 -7.615 1.00 47.38 181 ALA A C 1
ATOM 1397 O O . ALA A 1 181 ? 17.094 -13.128 -7.955 1.00 47.38 181 ALA A O 1
ATOM 1398 N N . GLN A 1 182 ? 14.901 -12.748 -8.238 1.00 45.97 182 GLN A N 1
ATOM 1399 C CA . GLN A 1 182 ? 15.076 -11.853 -9.395 1.00 45.97 182 GLN A CA 1
ATOM 1400 C C . GLN A 1 182 ? 15.423 -10.403 -9.021 1.00 45.97 182 GLN A C 1
ATOM 1402 O O . GLN A 1 182 ? 15.970 -9.679 -9.852 1.00 45.97 182 GLN A O 1
ATOM 1407 N N . LEU A 1 183 ? 15.153 -9.985 -7.780 1.00 46.25 183 LEU A N 1
ATOM 1408 C CA . LEU A 1 183 ? 15.325 -8.597 -7.325 1.00 46.25 183 LEU A CA 1
ATOM 1409 C C . LEU A 1 183 ? 16.339 -8.441 -6.178 1.00 46.25 183 LEU A C 1
ATOM 1411 O O . LEU A 1 183 ? 16.607 -7.326 -5.740 1.00 46.25 183 LEU A O 1
ATOM 1415 N N . THR A 1 184 ? 16.953 -9.527 -5.698 1.00 42.97 184 THR A N 1
ATOM 1416 C CA . THR A 1 184 ? 17.988 -9.428 -4.657 1.00 42.97 184 THR A CA 1
ATOM 1417 C C . THR A 1 184 ? 19.349 -9.077 -5.270 1.00 42.97 184 THR A C 1
ATOM 1419 O O . THR A 1 184 ? 19.993 -9.923 -5.889 1.00 42.97 184 THR A O 1
ATOM 1422 N N . VAL A 1 185 ? 19.824 -7.847 -5.042 1.00 39.34 185 VAL A N 1
ATOM 1423 C CA . VAL A 1 185 ? 21.260 -7.512 -5.052 1.00 39.34 185 VAL A CA 1
ATOM 1424 C C . VAL A 1 185 ? 21.775 -7.594 -3.617 1.00 39.34 185 VAL A C 1
ATOM 1426 O O . VAL A 1 185 ? 21.274 -6.896 -2.743 1.00 39.34 185 VAL A O 1
ATOM 1429 N N . CYS A 1 186 ? 22.760 -8.469 -3.401 1.00 35.53 186 CYS A N 1
ATOM 1430 C CA . CYS A 1 186 ? 23.627 -8.600 -2.225 1.00 35.53 186 CYS A CA 1
ATOM 1431 C C . CYS A 1 186 ? 23.054 -8.159 -0.866 1.00 35.53 186 CYS A C 1
ATOM 1433 O O . CYS A 1 186 ? 23.324 -7.059 -0.387 1.00 35.53 186 CYS A O 1
ATOM 1435 N N . GLN A 1 187 ? 22.443 -9.100 -0.141 1.00 35.78 187 GLN A N 1
ATOM 1436 C CA . GLN A 1 187 ? 22.730 -9.175 1.291 1.00 35.78 187 GLN A CA 1
ATOM 1437 C C . GLN A 1 187 ? 24.124 -9.792 1.450 1.00 35.78 187 GLN A C 1
ATOM 1439 O O . GLN A 1 187 ? 24.272 -11.011 1.481 1.00 35.78 187 GLN A O 1
ATOM 1444 N N . THR A 1 188 ? 25.163 -8.960 1.497 1.00 31.30 188 THR A N 1
ATOM 1445 C CA . THR A 1 188 ? 26.487 -9.393 1.956 1.00 31.30 188 THR A CA 1
ATOM 1446 C C . THR A 1 188 ? 26.953 -8.492 3.088 1.00 31.30 188 THR A C 1
ATOM 1448 O O . THR A 1 188 ? 27.180 -7.306 2.858 1.00 31.30 188 THR A O 1
ATOM 1451 N N . THR A 1 189 ? 27.108 -9.154 4.244 1.00 35.75 189 THR A N 1
ATOM 1452 C CA . THR A 1 189 ? 27.787 -8.796 5.507 1.00 35.75 189 THR A CA 1
ATOM 1453 C C . THR A 1 189 ? 27.222 -7.654 6.332 1.00 35.75 189 THR A C 1
ATOM 1455 O O . THR A 1 189 ? 27.331 -6.493 5.890 1.00 35.75 189 THR A O 1
#